Protein AF-A0A1Y4QRD8-F1 (afdb_monomer_lite)

Foldseek 3Di:
DAEEEADEQFLAFFFPDPPPAPDHQCVVVVDDDQVVLVVQVVVLCVVPVPPVDDSSLSCCLLGRGHLVSLVLVVVLCVLLVHAYAYQYPCCVVDAPVCVLVSVVSSVRNVRYDHYQDDPHRVRSVVVVCVVCVVHPFYAYEEQDLDLVCLLPPVLRYQHHRSYDDPVSSVSNSQRSVPLWDWDQDPNWIWIGGNNRTQWIWDFDDADDPPHKGKTWTKIKGQDPVCVLVVVSSVLSVVSNVCVVVVHDWWWKWAFAPPVPPPDDGIGIIIIIGTDDDPPDDDPDPRVDIDTPTRPDRSVSVSVVVVVPDD

Sequence (310 aa):
MTKIVFLDIDGVISPTESSGHEVLHPERIGHYDEQYYLEAAKKHRQKYNMSYLDSYDMYVVDTCWSTLAMQKIKNLLLATDSKIVMESSWIHSYNEKNMPGLLAMAGLKDFYLNIAYGKDKLDGITKYLNNHPEVTDFVIIDDEDYWYLAQNYGFYLVQSNDVISDEDCLMAKDILQRRYRFTILDNDIYLWYDDKKILASKYRYSHSSRGKLLLVYQVRIFNKQMIKPAIRILIKQLTKYAYDLNCDDGFVLVANREYFKRIKTDFWFVIGYQRVNINGEFLTNINEAVMVHSEYSPLEKIELWEKMRF

pLDDT: mean 70.32, std 21.13, range [29.95, 98.38]

Secondary structure (DSSP, 8-state):
-EEEEEE-SBTTTB--S-SS-S---HHHHT---HHHHHHHHHHHHHHHT-TTS-HHHHHHHHHTS-HHHHHHHHHHHHHHTEEEEE-SGGGGT--TTTHHHHHHHTT-GGGEEEE---SSHHHHHHHHHHH-TTEEEEEEEES---HHHHHHHTTTEEEPBSB--HHHHHHHHHHHTT-EEEEEETTEEEEEETTEEEEEEEE-----SSS-----EEEEES-GGGHHHHHHHHHHHHHHHHHHTT--S-EEEEE-SSTTTT-TT-EEEEEEE----TT----S--TTEEEE-TTS-HHHHHHHHHHS--

Radius of gyration: 22.2 Å; chains: 1; bounding box: 47×43×68 Å

Structure (mmCIF, N/CA/C/O backbone):
data_AF-A0A1Y4QRD8-F1
#
_entry.id   AF-A0A1Y4QRD8-F1
#
loop_
_atom_site.group_PDB
_atom_site.id
_atom_site.type_symbol
_atom_site.label_atom_id
_atom_site.label_alt_id
_atom_site.label_comp_id
_atom_site.label_asym_id
_atom_site.label_entity_id
_atom_site.label_seq_id
_atom_site.pdbx_PDB_ins_code
_atom_site.Cartn_x
_atom_site.Cartn_y
_atom_site.Cartn_z
_atom_site.occupancy
_atom_site.B_iso_or_equiv
_atom_site.auth_seq_id
_atom_site.auth_comp_id
_atom_site.auth_asym_id
_atom_site.auth_atom_id
_atom_site.pdbx_PDB_model_num
ATOM 1 N N . MET A 1 1 ? -16.963 -8.337 -7.059 1.00 77.75 1 MET A N 1
ATOM 2 C CA . MET A 1 1 ? -16.507 -7.737 -5.791 1.00 77.75 1 MET A CA 1
ATOM 3 C C . MET A 1 1 ? -15.007 -7.645 -5.890 1.00 77.75 1 MET A C 1
ATOM 5 O O . MET A 1 1 ? -14.388 -8.676 -6.125 1.00 77.75 1 MET A O 1
ATOM 9 N N . THR A 1 2 ? -14.460 -6.439 -5.806 1.00 93.00 2 THR A N 1
ATOM 10 C CA . THR A 1 2 ? -13.045 -6.187 -6.095 1.00 93.00 2 THR A CA 1
ATOM 11 C C . THR A 1 2 ? -12.370 -5.609 -4.862 1.00 93.00 2 THR A C 1
ATOM 13 O O . THR A 1 2 ? -12.912 -4.704 -4.230 1.00 93.00 2 THR A O 1
ATOM 16 N N . LYS A 1 3 ? -11.192 -6.124 -4.514 1.00 97.62 3 LYS A N 1
ATOM 17 C CA . LYS A 1 3 ? -10.354 -5.563 -3.453 1.00 97.62 3 LYS A CA 1
ATOM 18 C C . LYS A 1 3 ? -9.179 -4.827 -4.064 1.00 97.62 3 LYS A C 1
ATOM 20 O O . LYS A 1 3 ? -8.572 -5.356 -4.992 1.00 97.62 3 LYS A O 1
ATOM 25 N N . ILE A 1 4 ? -8.860 -3.646 -3.555 1.00 98.31 4 ILE A N 1
ATOM 26 C CA . ILE A 1 4 ? -7.863 -2.764 -4.167 1.00 98.31 4 ILE A CA 1
ATOM 27 C C . ILE A 1 4 ? -6.696 -2.486 -3.221 1.00 98.31 4 ILE A C 1
ATOM 29 O O . ILE A 1 4 ? -6.886 -2.206 -2.043 1.00 98.31 4 ILE A O 1
ATOM 33 N N . VAL A 1 5 ? -5.483 -2.524 -3.756 1.00 98.38 5 VAL A N 1
ATOM 34 C CA . VAL A 1 5 ? -4.302 -1.889 -3.176 1.00 98.38 5 VAL A CA 1
ATOM 35 C C . VAL A 1 5 ? -4.052 -0.616 -3.980 1.00 98.38 5 VAL A C 1
ATOM 37 O O . VAL A 1 5 ? -3.706 -0.709 -5.159 1.00 98.38 5 VAL A O 1
ATOM 40 N N . PHE A 1 6 ? -4.258 0.550 -3.368 1.00 97.94 6 PHE A N 1
ATOM 41 C CA . PHE A 1 6 ? -3.699 1.801 -3.875 1.00 97.94 6 PHE A CA 1
ATOM 42 C C . PHE A 1 6 ? -2.220 1.803 -3.512 1.00 97.94 6 PHE A C 1
ATOM 44 O O . PHE A 1 6 ? -1.888 1.731 -2.329 1.00 97.94 6 PHE A O 1
ATOM 51 N N . LEU A 1 7 ? -1.360 1.753 -4.523 1.00 97.31 7 LEU A N 1
ATOM 52 C CA . LEU A 1 7 ? 0.061 1.471 -4.349 1.00 97.31 7 LEU A CA 1
ATOM 53 C C . LEU A 1 7 ? 0.897 2.666 -4.798 1.00 97.31 7 LEU A C 1
ATOM 55 O O . LEU A 1 7 ? 0.822 3.020 -5.978 1.00 97.31 7 LEU A O 1
ATOM 59 N N . ASP A 1 8 ? 1.716 3.197 -3.889 1.00 95.19 8 ASP A N 1
ATOM 60 C CA . ASP A 1 8 ? 2.850 4.049 -4.246 1.00 95.19 8 ASP A CA 1
ATOM 61 C C . ASP A 1 8 ? 4.081 3.211 -4.640 1.00 95.19 8 ASP A C 1
ATOM 63 O O . ASP A 1 8 ? 4.162 2.005 -4.384 1.00 95.19 8 ASP A O 1
ATOM 67 N N . ILE A 1 9 ? 5.037 3.849 -5.308 1.00 93.62 9 ILE A N 1
ATOM 68 C CA . ILE A 1 9 ? 6.278 3.255 -5.793 1.00 93.62 9 ILE A CA 1
ATOM 69 C C . ILE A 1 9 ? 7.439 3.656 -4.891 1.00 93.62 9 ILE A C 1
ATOM 71 O O . ILE A 1 9 ? 8.102 2.775 -4.330 1.00 93.62 9 ILE A O 1
ATOM 75 N N . ASP A 1 10 ? 7.686 4.959 -4.769 1.00 90.06 10 ASP A N 1
ATOM 76 C CA . ASP A 1 10 ? 8.762 5.498 -3.943 1.00 90.06 10 ASP A CA 1
ATOM 77 C C . ASP A 1 10 ? 8.477 5.198 -2.467 1.00 90.06 10 ASP A C 1
ATOM 79 O O . ASP A 1 10 ? 7.333 5.185 -2.034 1.00 90.06 10 ASP A O 1
ATOM 83 N N . GLY A 1 11 ? 9.504 4.769 -1.738 1.00 89.25 11 GLY A N 1
ATOM 84 C CA . GLY A 1 11 ? 9.444 4.398 -0.324 1.00 89.25 11 GLY A CA 1
ATOM 85 C C . GLY A 1 11 ? 8.616 3.141 -0.004 1.00 89.25 11 GLY A C 1
ATOM 86 O O . GLY A 1 11 ? 8.525 2.723 1.155 1.00 89.25 11 GLY A O 1
ATOM 87 N N . VAL A 1 12 ? 8.014 2.504 -1.016 1.00 93.75 12 VAL A N 1
ATOM 88 C CA . VAL A 1 12 ? 7.230 1.265 -0.884 1.00 93.75 12 VAL A CA 1
ATOM 89 C C . VAL A 1 12 ? 7.949 0.091 -1.543 1.00 93.75 12 VAL A C 1
ATOM 91 O O . VAL A 1 12 ? 8.247 -0.915 -0.889 1.00 93.75 12 VAL A O 1
ATOM 94 N N . ILE A 1 13 ? 8.222 0.201 -2.846 1.00 92.56 13 ILE A N 1
ATOM 95 C CA . ILE A 1 13 ? 8.987 -0.793 -3.616 1.00 92.56 13 ILE A CA 1
ATOM 96 C C . ILE A 1 13 ? 10.301 -0.227 -4.149 1.00 92.56 13 ILE A C 1
ATOM 98 O O . ILE A 1 13 ? 11.222 -1.003 -4.391 1.00 92.56 13 ILE A O 1
ATOM 102 N N . SER A 1 14 ? 10.396 1.090 -4.313 1.00 90.25 14 SER A N 1
ATOM 103 C CA . SER A 1 14 ? 11.587 1.821 -4.733 1.00 90.25 14 SER A CA 1
ATOM 104 C C . SER A 1 14 ? 12.176 2.536 -3.512 1.00 90.25 14 SER A C 1
ATOM 106 O O . SER A 1 14 ? 11.581 3.513 -3.062 1.00 90.25 14 SER A O 1
ATOM 108 N N . PRO A 1 15 ? 13.299 2.066 -2.943 1.00 86.38 15 PRO A N 1
ATOM 109 C CA . PRO A 1 15 ? 13.904 2.687 -1.770 1.00 86.38 15 PRO A CA 1
ATOM 110 C C . PRO A 1 15 ? 14.270 4.154 -2.013 1.00 86.38 15 PRO A C 1
ATOM 112 O O . PRO A 1 15 ? 14.794 4.523 -3.071 1.00 86.38 15 PRO A O 1
ATOM 115 N N . THR A 1 16 ? 14.028 4.989 -1.012 1.00 78.19 16 THR A N 1
ATOM 116 C CA . THR A 1 16 ? 14.335 6.419 -0.997 1.00 78.19 16 THR A CA 1
ATOM 117 C C . THR A 1 16 ? 15.587 6.730 -0.174 1.00 78.19 16 THR A C 1
ATOM 119 O O . THR A 1 16 ? 16.255 7.735 -0.456 1.00 78.19 16 THR A O 1
ATOM 122 N N . GLU A 1 17 ? 15.975 5.856 0.757 1.00 67.94 17 GLU A N 1
ATOM 123 C CA . GLU A 1 17 ? 17.168 5.976 1.593 1.00 67.94 17 GLU A CA 1
ATOM 124 C C . GLU A 1 17 ? 18.255 4.932 1.278 1.00 67.94 17 GLU A C 1
ATOM 126 O O . GLU A 1 17 ? 18.026 3.823 0.804 1.00 67.94 17 GLU A O 1
ATOM 131 N N . SER A 1 18 ? 19.513 5.308 1.538 1.00 57.44 18 SER A N 1
ATOM 132 C CA . SER A 1 18 ? 20.691 4.452 1.291 1.00 57.44 18 SER A CA 1
ATOM 133 C C . SER A 1 18 ? 20.845 3.275 2.269 1.00 57.44 18 SER A C 1
ATOM 135 O O . SER A 1 18 ? 21.732 2.436 2.097 1.00 57.44 18 SER A O 1
ATOM 137 N N . SER A 1 19 ? 20.048 3.232 3.335 1.00 52.88 19 SER A N 1
ATOM 138 C CA . SER A 1 19 ? 20.241 2.404 4.529 1.00 52.88 19 SER A CA 1
ATOM 139 C C . SER A 1 19 ? 19.851 0.934 4.302 1.00 52.88 19 SER A C 1
ATOM 141 O O . SER A 1 19 ? 18.915 0.413 4.892 1.00 52.88 19 SER A O 1
ATOM 143 N N . GLY A 1 20 ? 20.656 0.219 3.507 1.00 52.50 20 GLY A N 1
ATOM 144 C CA . GLY A 1 20 ? 20.574 -1.241 3.340 1.00 52.50 20 GLY A CA 1
ATOM 145 C C . GLY A 1 20 ? 20.153 -1.725 1.951 1.00 52.50 20 GLY A C 1
ATOM 146 O O . GLY A 1 20 ? 19.955 -2.927 1.771 1.00 52.50 20 GLY A O 1
ATOM 147 N N . HIS A 1 21 ? 20.051 -0.823 0.972 1.00 56.22 21 HIS A N 1
ATOM 148 C CA . HIS A 1 21 ? 19.641 -1.137 -0.396 1.00 56.22 21 HIS A CA 1
ATOM 149 C C . HIS A 1 21 ? 20.815 -1.089 -1.382 1.00 56.22 21 HIS A C 1
ATOM 151 O O . HIS A 1 21 ? 21.684 -0.225 -1.293 1.00 56.22 21 HIS A O 1
ATOM 157 N N . GLU A 1 22 ? 20.856 -2.053 -2.310 1.00 53.66 22 GLU A N 1
ATOM 158 C CA . GLU A 1 22 ? 22.014 -2.289 -3.188 1.00 53.66 22 GLU A CA 1
ATOM 159 C C . GLU A 1 22 ? 22.217 -1.184 -4.239 1.00 53.66 22 GLU A C 1
ATOM 161 O O . GLU A 1 22 ? 23.357 -0.930 -4.630 1.00 53.66 22 GLU A O 1
ATOM 166 N N . VAL A 1 23 ? 21.147 -0.505 -4.682 1.00 61.56 23 VAL A N 1
ATOM 167 C CA . VAL A 1 23 ? 21.202 0.555 -5.705 1.00 61.56 23 VAL A CA 1
ATOM 168 C C . VAL A 1 23 ? 20.108 1.600 -5.453 1.00 61.56 23 VAL A C 1
ATOM 170 O O . VAL A 1 23 ? 18.923 1.280 -5.450 1.00 61.56 23 VAL A O 1
ATOM 173 N N . LEU A 1 24 ? 20.507 2.863 -5.276 1.00 62.34 24 LEU A N 1
ATOM 174 C CA . LEU A 1 24 ? 19.596 4.009 -5.205 1.00 62.34 24 LEU A CA 1
ATOM 175 C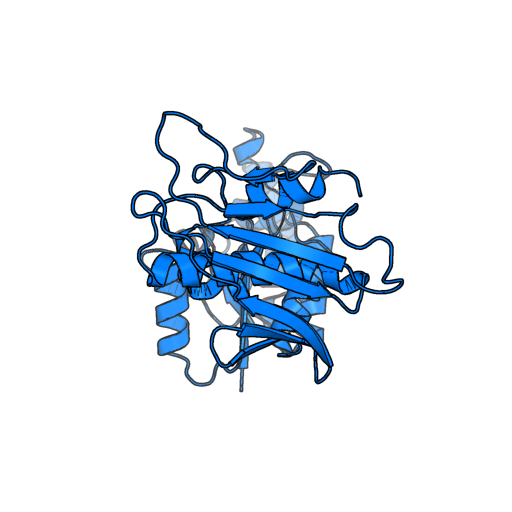 C . LEU A 1 24 ? 19.227 4.534 -6.596 1.00 62.34 24 LEU A C 1
ATOM 177 O O . LEU A 1 24 ? 19.974 4.353 -7.559 1.00 62.34 24 LEU A O 1
ATOM 181 N N . HIS A 1 25 ? 18.104 5.253 -6.672 1.00 65.88 25 HIS A N 1
ATOM 182 C CA . HIS A 1 25 ? 17.669 5.955 -7.880 1.00 65.88 25 HIS A CA 1
ATOM 183 C C . HIS A 1 25 ? 18.806 6.823 -8.471 1.00 65.88 25 HIS A C 1
ATOM 185 O O . HIS A 1 25 ? 19.443 7.564 -7.713 1.00 65.88 25 HIS A O 1
ATOM 191 N N . PRO A 1 26 ? 19.068 6.800 -9.796 1.00 65.81 26 PRO A N 1
ATOM 192 C CA . PRO A 1 26 ? 20.184 7.529 -10.411 1.00 65.81 26 PRO A CA 1
ATOM 193 C C . PRO A 1 26 ? 20.213 9.032 -10.119 1.00 65.81 26 PRO A C 1
ATOM 195 O O . PRO A 1 26 ? 21.282 9.608 -9.914 1.00 65.81 26 PRO A O 1
ATOM 198 N N . GLU A 1 27 ? 19.039 9.663 -10.032 1.00 64.62 27 GLU A N 1
ATOM 199 C CA . GLU A 1 27 ? 18.917 11.079 -9.652 1.00 64.62 27 GLU A CA 1
ATOM 200 C C . GLU A 1 27 ? 19.412 11.355 -8.227 1.00 64.62 27 GLU A C 1
ATOM 202 O O . GLU A 1 27 ? 19.928 12.437 -7.958 1.00 64.62 27 GLU A O 1
ATOM 207 N N . ARG A 1 28 ? 19.318 10.374 -7.319 1.00 62.16 28 ARG A N 1
ATOM 208 C CA . ARG A 1 28 ? 19.762 10.507 -5.922 1.00 62.16 28 ARG A CA 1
ATOM 209 C C . ARG A 1 28 ? 21.274 10.337 -5.769 1.00 62.16 28 ARG A C 1
ATOM 211 O O . ARG A 1 28 ? 21.848 10.854 -4.817 1.00 62.16 28 ARG A O 1
ATOM 218 N N . ILE A 1 29 ? 21.924 9.650 -6.710 1.00 60.84 29 ILE A N 1
ATOM 219 C CA . ILE A 1 29 ? 23.387 9.465 -6.745 1.00 60.84 29 ILE A CA 1
ATOM 220 C C . ILE A 1 29 ? 24.094 10.415 -7.726 1.00 60.84 29 ILE A C 1
ATOM 222 O O . ILE A 1 29 ? 25.318 10.376 -7.835 1.00 60.84 29 ILE A O 1
ATOM 226 N N . GLY A 1 30 ? 23.350 11.274 -8.435 1.00 58.00 30 GLY A N 1
ATOM 227 C CA . GLY A 1 30 ? 23.901 12.261 -9.371 1.00 58.00 30 GLY A CA 1
ATOM 228 C C . GLY A 1 30 ? 24.619 11.648 -10.578 1.00 58.00 30 GLY A C 1
ATOM 229 O O . GLY A 1 30 ? 25.509 12.282 -11.146 1.00 58.00 30 GLY A O 1
ATOM 230 N N . HIS A 1 31 ? 24.274 10.415 -10.958 1.00 62.84 31 HIS A N 1
ATOM 231 C CA . HIS A 1 31 ? 24.927 9.687 -12.043 1.00 62.84 31 HIS A CA 1
ATOM 232 C C . HIS A 1 31 ? 23.953 9.481 -13.202 1.00 62.84 31 HIS A C 1
ATOM 234 O O . HIS A 1 31 ? 22.987 8.734 -13.066 1.00 62.84 31 HIS A O 1
ATOM 240 N N . TYR A 1 32 ? 24.221 10.134 -14.335 1.00 65.31 32 TYR A N 1
ATOM 241 C CA . TYR A 1 32 ? 23.474 9.971 -15.582 1.00 65.31 32 TYR A CA 1
ATOM 242 C C . TYR A 1 32 ? 24.407 9.431 -16.669 1.00 65.31 32 TYR A C 1
ATOM 244 O O . TYR A 1 32 ? 25.270 10.160 -17.159 1.00 65.31 32 TYR A O 1
ATOM 252 N N . ASP A 1 33 ? 24.238 8.160 -17.037 1.00 72.56 33 ASP A N 1
ATOM 253 C CA . ASP A 1 33 ? 24.933 7.533 -18.166 1.00 72.56 33 ASP A CA 1
ATOM 254 C C . ASP A 1 33 ? 23.910 6.836 -19.074 1.00 72.56 33 ASP A C 1
ATOM 256 O O . ASP A 1 33 ? 23.449 5.722 -18.819 1.00 72.56 33 ASP A O 1
ATOM 260 N N . GLU A 1 34 ? 23.544 7.522 -20.156 1.00 74.81 34 GLU A N 1
ATOM 261 C CA . GLU A 1 34 ? 22.560 7.053 -21.131 1.00 74.81 34 GLU A CA 1
ATOM 262 C C . GLU A 1 34 ? 22.962 5.719 -21.785 1.00 74.81 34 GLU A C 1
ATOM 264 O O . GLU A 1 34 ? 22.097 4.881 -22.056 1.00 74.81 34 GLU A O 1
ATOM 269 N N . GLN A 1 35 ? 24.262 5.471 -22.005 1.00 76.69 35 GLN A N 1
ATOM 270 C CA . GLN A 1 35 ? 24.711 4.202 -22.586 1.00 76.69 35 GLN A CA 1
ATOM 271 C C . GLN A 1 35 ? 24.446 3.041 -21.632 1.00 76.69 35 GLN A C 1
ATOM 273 O O . GLN A 1 35 ? 23.987 1.981 -22.062 1.00 76.69 35 GLN A O 1
ATOM 278 N N . TYR A 1 36 ? 24.673 3.256 -20.338 1.00 74.81 36 TYR A N 1
ATOM 279 C CA . TYR A 1 36 ? 24.416 2.256 -19.312 1.00 74.81 36 TYR A CA 1
ATOM 280 C C . TYR A 1 36 ? 22.925 1.878 -19.237 1.00 74.81 36 TYR A C 1
ATOM 282 O O . TYR A 1 36 ? 22.581 0.692 -19.218 1.00 74.81 36 TYR A O 1
ATOM 290 N N . TYR A 1 37 ? 22.024 2.864 -19.313 1.00 80.56 37 TYR A N 1
ATOM 291 C CA . TYR A 1 37 ? 20.576 2.617 -19.336 1.00 80.56 37 TYR A CA 1
ATOM 292 C C . TYR A 1 37 ? 20.125 1.873 -20.594 1.00 80.56 37 TYR A C 1
ATOM 294 O O . TYR A 1 37 ? 19.298 0.961 -20.525 1.00 80.56 37 TYR A O 1
ATOM 302 N N . LEU A 1 38 ? 20.682 2.225 -21.757 1.00 78.94 38 LEU A N 1
ATOM 303 C CA . LEU A 1 38 ? 20.372 1.554 -23.018 1.00 78.94 38 LEU A CA 1
ATOM 304 C C . LEU A 1 38 ? 20.772 0.074 -22.992 1.00 78.94 38 LEU A C 1
ATOM 306 O O . LEU A 1 38 ? 20.002 -0.764 -23.467 1.00 78.94 38 LEU A O 1
ATOM 310 N N . GLU A 1 39 ? 21.934 -0.266 -22.427 1.00 77.94 39 GLU A N 1
ATOM 311 C CA . GLU A 1 39 ? 22.365 -1.663 -22.285 1.00 77.94 39 GLU A CA 1
ATOM 312 C C . GLU A 1 39 ? 21.447 -2.459 -21.343 1.00 77.94 39 GLU A C 1
ATOM 314 O O . GLU A 1 39 ? 21.013 -3.559 -21.703 1.00 77.94 39 GLU A O 1
ATOM 319 N N . ALA A 1 40 ? 21.061 -1.894 -20.193 1.00 70.69 40 ALA A N 1
ATOM 320 C CA . ALA A 1 40 ? 20.095 -2.527 -19.289 1.00 70.69 40 ALA A CA 1
ATOM 321 C C . ALA A 1 40 ? 18.726 -2.740 -19.969 1.00 70.69 40 ALA A C 1
ATOM 323 O O . ALA A 1 40 ? 18.134 -3.824 -19.902 1.00 70.69 40 ALA A O 1
ATOM 324 N N . ALA A 1 41 ? 18.250 -1.740 -20.717 1.00 78.25 41 ALA A N 1
ATOM 325 C CA . ALA A 1 41 ? 16.970 -1.793 -21.416 1.00 78.25 41 ALA A CA 1
ATOM 326 C C . ALA A 1 41 ? 16.939 -2.820 -22.563 1.00 78.25 41 ALA A C 1
ATOM 328 O O . ALA A 1 41 ? 15.886 -3.415 -22.817 1.00 78.25 41 ALA A O 1
ATOM 329 N N . LYS A 1 42 ? 18.064 -3.081 -23.255 1.00 80.38 42 LYS A N 1
ATOM 330 C CA . LYS A 1 42 ? 18.131 -4.054 -24.371 1.00 80.38 42 LYS A CA 1
ATOM 331 C C . LYS A 1 42 ? 17.625 -5.440 -23.969 1.00 80.38 42 LYS A C 1
ATOM 333 O O . LYS A 1 42 ? 16.830 -6.030 -24.705 1.00 80.38 42 LYS A O 1
ATOM 338 N N . LYS A 1 43 ? 18.029 -5.930 -22.791 1.00 74.81 43 LYS A N 1
ATOM 339 C CA . LYS A 1 43 ? 17.612 -7.232 -22.237 1.00 74.81 43 LYS A CA 1
ATOM 340 C C . LYS A 1 43 ? 16.089 -7.344 -22.135 1.00 74.81 43 LYS A C 1
ATOM 342 O O . LYS A 1 43 ? 15.501 -8.362 -22.499 1.00 74.81 43 LYS A O 1
ATOM 347 N N . HIS A 1 44 ? 15.440 -6.285 -21.666 1.00 74.31 44 HIS A N 1
ATOM 348 C CA . HIS A 1 44 ? 14.000 -6.265 -21.410 1.00 74.31 44 HIS A CA 1
ATOM 349 C C . HIS A 1 44 ? 13.177 -5.963 -22.662 1.00 74.31 44 HIS A C 1
ATOM 351 O O . HIS A 1 44 ? 12.146 -6.601 -22.875 1.00 74.31 44 HIS A O 1
ATOM 357 N N . ARG A 1 45 ? 13.647 -5.069 -23.544 1.00 82.12 45 ARG A N 1
ATOM 358 C CA . ARG A 1 45 ? 12.973 -4.763 -24.820 1.00 82.12 45 ARG A CA 1
ATOM 359 C C . ARG A 1 45 ? 12.829 -6.011 -25.688 1.00 82.12 45 ARG A C 1
ATOM 361 O O . ARG A 1 45 ? 11.757 -6.232 -26.246 1.00 82.12 45 ARG A O 1
ATOM 368 N N . GLN A 1 46 ? 13.867 -6.846 -25.741 1.00 74.62 46 GLN A N 1
ATOM 369 C CA . GLN A 1 46 ? 13.834 -8.124 -26.458 1.00 74.62 46 GLN A CA 1
ATOM 370 C C . GLN A 1 46 ? 12.911 -9.149 -25.788 1.00 74.62 46 GLN A C 1
ATOM 372 O O . GLN A 1 46 ? 12.179 -9.855 -26.477 1.00 74.62 46 GLN A O 1
ATOM 377 N N . LYS A 1 47 ? 12.918 -9.223 -24.450 1.00 72.88 47 LYS A N 1
ATOM 378 C CA . LYS A 1 47 ? 12.154 -10.225 -23.694 1.00 72.88 47 LYS A CA 1
ATOM 379 C C . LYS A 1 47 ? 10.648 -9.948 -23.651 1.00 72.88 47 LYS A C 1
ATOM 381 O O . LYS A 1 47 ? 9.861 -10.888 -23.689 1.00 72.88 47 LYS A O 1
ATOM 386 N N . TYR A 1 48 ? 10.247 -8.683 -23.551 1.00 67.81 48 TYR A N 1
ATOM 387 C CA . TYR A 1 48 ? 8.865 -8.306 -23.236 1.00 67.81 48 TYR A CA 1
ATOM 388 C C . TYR A 1 48 ? 8.170 -7.478 -24.329 1.00 67.81 48 TYR A C 1
ATOM 390 O O . TYR A 1 48 ? 7.023 -7.073 -24.147 1.00 67.81 48 TYR A O 1
ATOM 398 N N . ASN A 1 49 ? 8.838 -7.225 -25.463 1.00 72.31 49 ASN A N 1
ATOM 399 C CA . ASN A 1 49 ? 8.331 -6.386 -26.556 1.00 72.31 49 ASN A CA 1
ATOM 400 C C . ASN A 1 49 ? 7.908 -4.975 -26.084 1.00 72.31 49 ASN A C 1
ATOM 402 O O . ASN A 1 49 ? 6.815 -4.487 -26.369 1.00 72.31 49 ASN A O 1
ATOM 406 N N . MET A 1 50 ? 8.785 -4.332 -25.307 1.00 75.69 50 MET A N 1
ATOM 407 C CA . MET A 1 50 ? 8.522 -3.062 -24.611 1.00 75.69 50 MET A CA 1
ATOM 408 C C . MET A 1 50 ? 9.315 -1.898 -25.206 1.00 75.69 50 MET A C 1
ATOM 410 O O . MET A 1 50 ? 9.882 -1.083 -24.486 1.00 75.69 50 MET A O 1
ATOM 414 N N . SER A 1 51 ? 9.390 -1.811 -26.534 1.00 75.50 51 SER A N 1
ATOM 415 C CA . SER A 1 51 ? 10.146 -0.748 -27.217 1.00 75.50 51 SER A CA 1
ATOM 416 C C . SER A 1 51 ? 9.603 0.665 -26.966 1.00 75.50 51 SER A C 1
ATOM 418 O O . SER A 1 51 ? 10.263 1.634 -27.320 1.00 75.50 51 SER A O 1
ATOM 420 N N . TYR A 1 52 ? 8.401 0.777 -26.397 1.00 80.12 52 TYR A N 1
ATOM 421 C CA . TYR A 1 52 ? 7.726 2.034 -26.074 1.00 80.12 52 TYR A CA 1
ATOM 422 C C . TYR A 1 52 ? 8.080 2.592 -24.687 1.00 80.12 52 TYR A C 1
ATOM 424 O O . TYR A 1 52 ? 7.644 3.698 -24.380 1.00 80.12 52 TYR A O 1
ATOM 432 N N . LEU A 1 53 ? 8.811 1.841 -23.854 1.00 81.88 53 LEU A N 1
ATOM 433 C CA . LEU A 1 53 ? 9.280 2.321 -22.556 1.00 81.88 53 LEU A CA 1
ATOM 434 C C . LEU A 1 53 ? 10.659 2.974 -22.661 1.00 81.88 53 LEU A C 1
ATOM 436 O O . LEU A 1 53 ? 11.535 2.513 -23.414 1.00 81.88 53 LEU A O 1
ATOM 440 N N . ASP A 1 54 ? 10.842 4.032 -21.874 1.00 84.69 54 ASP A N 1
ATOM 441 C CA . ASP A 1 54 ? 12.110 4.735 -21.785 1.00 84.69 54 ASP A CA 1
ATOM 442 C C . ASP A 1 54 ? 13.177 3.844 -21.136 1.00 84.69 54 ASP A C 1
ATOM 444 O O . ASP A 1 54 ? 12.903 3.054 -20.231 1.00 84.69 54 ASP A O 1
ATOM 448 N N . SER A 1 55 ? 14.406 3.920 -21.645 1.00 83.75 55 SER A N 1
ATOM 449 C CA . SER A 1 55 ? 15.515 3.115 -21.124 1.00 83.75 55 SER A CA 1
ATOM 450 C C . SER A 1 55 ? 15.863 3.457 -19.679 1.00 83.75 55 SER A C 1
ATOM 452 O O . SER A 1 55 ? 16.281 2.562 -18.948 1.00 83.75 55 SER A O 1
ATOM 454 N N . TYR A 1 56 ? 15.670 4.713 -19.276 1.00 82.25 56 TYR A N 1
ATOM 455 C CA . TYR A 1 56 ? 15.841 5.170 -17.906 1.00 82.25 56 TYR A CA 1
ATOM 456 C C . TYR A 1 56 ? 14.862 4.462 -16.967 1.00 82.25 56 TYR A C 1
ATOM 458 O O . TYR A 1 56 ? 15.288 3.805 -16.022 1.00 82.25 56 TYR A O 1
ATOM 466 N N . ASP A 1 57 ? 13.564 4.487 -17.274 1.00 83.31 57 ASP A N 1
ATOM 467 C CA . ASP A 1 57 ? 12.537 3.862 -16.427 1.00 83.31 57 ASP A CA 1
ATOM 468 C C . ASP A 1 57 ? 12.760 2.357 -16.299 1.00 83.31 57 ASP A C 1
ATOM 470 O O . ASP A 1 57 ? 12.649 1.775 -15.222 1.00 83.31 57 ASP A O 1
ATOM 474 N N . MET A 1 58 ? 13.107 1.713 -17.416 1.00 84.81 58 MET A N 1
ATOM 475 C CA . MET A 1 58 ? 13.410 0.286 -17.441 1.00 84.81 58 MET A CA 1
ATOM 476 C C . MET A 1 58 ? 14.626 -0.042 -16.571 1.00 84.81 58 MET A C 1
ATOM 478 O O . MET A 1 58 ? 14.628 -1.065 -15.888 1.00 84.81 58 MET A O 1
ATOM 482 N N . TYR A 1 59 ? 15.644 0.820 -16.581 1.00 82.88 59 TYR A N 1
ATOM 483 C CA . TYR A 1 59 ? 16.797 0.695 -15.700 1.00 82.88 59 TYR A CA 1
ATOM 484 C C . TYR A 1 59 ? 16.394 0.853 -14.229 1.00 82.88 59 TYR A C 1
ATOM 486 O O . TYR A 1 59 ? 16.768 0.014 -13.409 1.00 82.88 59 TYR A O 1
ATOM 494 N N . VAL A 1 60 ? 15.598 1.874 -13.896 1.00 84.56 60 VAL A N 1
ATOM 495 C CA . VAL A 1 60 ? 15.143 2.121 -12.520 1.00 84.56 60 VAL A CA 1
ATOM 496 C C . VAL A 1 60 ? 14.347 0.931 -11.990 1.00 84.56 60 VAL A C 1
ATOM 498 O O . VAL A 1 60 ? 14.614 0.456 -10.889 1.00 84.56 60 VAL A O 1
ATOM 501 N N . VAL A 1 61 ? 13.430 0.377 -12.783 1.00 86.62 61 VAL A N 1
ATOM 502 C CA . VAL A 1 61 ? 12.662 -0.808 -12.374 1.00 86.62 61 VAL A CA 1
ATOM 503 C C . VAL A 1 61 ? 13.554 -2.041 -12.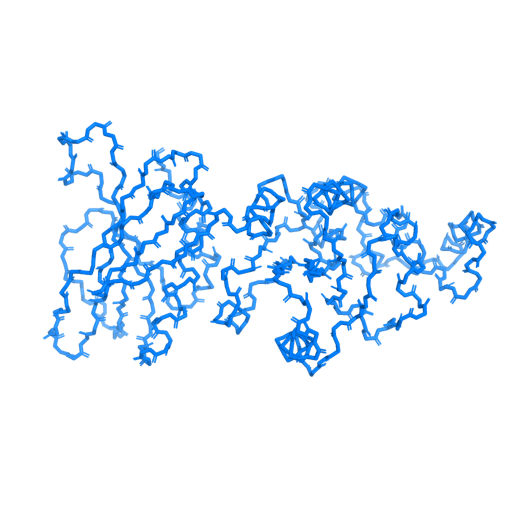197 1.00 86.62 61 VAL A C 1
ATOM 505 O O . VAL A 1 61 ? 13.356 -2.802 -11.256 1.00 86.62 61 VAL A O 1
ATOM 508 N N . ASP A 1 62 ? 14.526 -2.273 -13.084 1.00 82.75 62 ASP A N 1
ATOM 509 C CA . ASP A 1 62 ? 15.380 -3.472 -13.015 1.00 82.75 62 ASP A CA 1
ATOM 510 C C . ASP A 1 62 ? 16.405 -3.419 -11.878 1.00 82.75 62 ASP A C 1
ATOM 512 O O . ASP A 1 62 ? 16.839 -4.466 -11.400 1.00 82.75 62 ASP A O 1
ATOM 516 N N . THR A 1 63 ? 16.816 -2.217 -11.466 1.00 79.00 63 THR A N 1
ATOM 517 C CA . THR A 1 63 ? 17.945 -2.040 -10.542 1.00 79.00 63 THR A CA 1
ATOM 518 C C . THR A 1 63 ? 17.566 -1.426 -9.205 1.00 79.00 63 THR A C 1
ATOM 520 O O . THR A 1 63 ? 18.099 -1.850 -8.184 1.00 79.00 63 THR A O 1
ATOM 523 N N . CYS A 1 64 ? 16.654 -0.455 -9.186 1.00 83.88 64 CYS A N 1
ATOM 524 C CA . CYS A 1 64 ? 16.311 0.288 -7.977 1.00 83.88 64 CYS A CA 1
ATOM 525 C C . CYS A 1 64 ? 15.113 -0.322 -7.249 1.00 83.88 64 CYS A C 1
ATOM 527 O O . CYS A 1 64 ? 15.064 -0.279 -6.024 1.00 83.88 64 CYS A O 1
ATOM 529 N N . TRP A 1 65 ? 14.144 -0.914 -7.957 1.00 89.44 65 TRP A N 1
ATOM 530 C CA . TRP A 1 65 ? 13.004 -1.530 -7.278 1.00 89.44 65 TRP A CA 1
ATOM 531 C C . TRP A 1 65 ? 13.440 -2.783 -6.512 1.00 89.44 65 TRP A C 1
ATOM 533 O O . TRP A 1 65 ? 13.987 -3.743 -7.060 1.00 89.44 65 TRP A O 1
ATOM 543 N N . SER A 1 66 ? 13.155 -2.799 -5.213 1.00 90.19 66 SER A N 1
ATOM 544 C CA . SER A 1 66 ? 13.500 -3.892 -4.316 1.00 90.19 66 SER A CA 1
ATOM 545 C C . SER A 1 66 ? 12.757 -5.167 -4.709 1.00 90.19 66 SER A C 1
ATOM 547 O O . SER A 1 66 ? 11.537 -5.285 -4.572 1.00 90.19 66 SER A O 1
ATOM 549 N N . THR A 1 67 ? 13.511 -6.181 -5.142 1.00 89.56 67 THR A N 1
ATOM 550 C CA . THR A 1 67 ? 12.952 -7.496 -5.506 1.00 89.56 67 THR A CA 1
ATOM 551 C C . THR A 1 67 ? 12.194 -8.135 -4.341 1.00 89.56 67 THR A C 1
ATOM 553 O O . THR A 1 67 ? 11.145 -8.750 -4.540 1.00 89.56 67 THR A O 1
ATOM 556 N N . LEU A 1 68 ? 12.680 -7.949 -3.109 1.00 91.44 68 LEU A N 1
ATOM 557 C CA . LEU A 1 68 ? 11.998 -8.436 -1.911 1.00 91.44 68 LEU A CA 1
ATOM 558 C C . LEU A 1 68 ? 10.673 -7.701 -1.679 1.00 91.44 68 LEU A C 1
ATOM 560 O O . LEU A 1 68 ? 9.666 -8.358 -1.418 1.00 91.44 68 LEU A O 1
ATOM 564 N N . ALA A 1 69 ? 10.647 -6.373 -1.814 1.00 93.62 69 ALA A N 1
ATOM 565 C CA . ALA A 1 69 ? 9.423 -5.583 -1.675 1.00 93.62 69 ALA A CA 1
ATOM 566 C C . ALA A 1 69 ? 8.377 -5.974 -2.734 1.00 93.62 69 ALA A C 1
ATOM 568 O O . ALA A 1 69 ? 7.222 -6.247 -2.401 1.00 93.62 69 ALA A O 1
ATOM 569 N N . MET A 1 70 ? 8.794 -6.121 -3.996 1.00 94.12 70 MET A N 1
ATOM 570 C CA . MET A 1 70 ? 7.924 -6.588 -5.082 1.00 94.12 70 MET A CA 1
ATOM 571 C C . MET A 1 70 ? 7.346 -7.981 -4.798 1.00 94.12 70 MET A C 1
ATOM 573 O O . MET A 1 70 ? 6.148 -8.211 -4.984 1.00 94.12 70 MET A O 1
ATOM 577 N N . GLN A 1 71 ? 8.162 -8.913 -4.292 1.00 95.69 71 GLN A N 1
ATOM 578 C CA . GLN A 1 71 ? 7.692 -10.249 -3.922 1.00 95.69 71 GLN A CA 1
ATOM 579 C C . GLN A 1 71 ? 6.692 -10.208 -2.757 1.00 95.69 71 GLN A C 1
ATOM 581 O O . GLN A 1 71 ? 5.711 -10.955 -2.766 1.00 95.69 71 GLN A O 1
ATOM 586 N N . LYS A 1 72 ? 6.908 -9.335 -1.769 1.00 96.75 72 LYS A N 1
ATOM 587 C CA . LYS A 1 72 ? 5.977 -9.124 -0.654 1.00 96.75 72 LYS A CA 1
ATOM 588 C C . LYS A 1 72 ? 4.627 -8.591 -1.133 1.00 96.75 72 LYS A C 1
ATOM 590 O O . LYS A 1 72 ? 3.602 -9.194 -0.811 1.00 96.75 72 LYS A O 1
ATOM 595 N N . ILE A 1 73 ? 4.625 -7.556 -1.977 1.00 97.81 73 ILE A N 1
ATOM 596 C CA . ILE A 1 73 ? 3.410 -7.030 -2.620 1.00 97.81 73 ILE A CA 1
ATOM 597 C C . ILE A 1 73 ? 2.700 -8.134 -3.409 1.00 97.81 73 ILE A C 1
ATOM 599 O O . ILE A 1 73 ? 1.507 -8.361 -3.224 1.00 97.81 73 ILE A O 1
ATOM 603 N N . LYS A 1 74 ? 3.430 -8.902 -4.224 1.00 97.94 74 LYS A N 1
ATOM 604 C CA . LYS A 1 74 ? 2.858 -10.023 -4.981 1.00 97.94 74 LYS A CA 1
ATOM 605 C C . LYS A 1 74 ? 2.194 -11.063 -4.078 1.00 97.94 74 LYS A C 1
ATOM 607 O O . LYS A 1 74 ? 1.088 -11.519 -4.367 1.00 97.94 74 LYS A O 1
ATOM 612 N N . ASN A 1 75 ? 2.848 -11.431 -2.978 1.00 97.88 75 ASN A N 1
ATOM 613 C CA . ASN A 1 75 ? 2.308 -12.385 -2.012 1.00 97.88 75 ASN A CA 1
ATOM 614 C C . ASN A 1 75 ? 1.047 -11.844 -1.322 1.00 97.88 75 ASN A C 1
ATOM 616 O O . ASN A 1 75 ? 0.089 -12.596 -1.142 1.00 97.88 75 ASN A O 1
ATOM 620 N N . LEU A 1 76 ? 1.022 -10.554 -0.970 1.00 97.88 76 LEU A N 1
ATOM 621 C CA . LEU A 1 76 ? -0.157 -9.879 -0.425 1.00 97.88 76 LEU A CA 1
ATOM 622 C C . LEU A 1 76 ? -1.331 -9.931 -1.412 1.00 97.88 76 LEU A C 1
ATOM 624 O O . LEU A 1 76 ? -2.430 -10.344 -1.030 1.00 97.88 76 LEU A O 1
ATOM 628 N N . LEU A 1 77 ? -1.093 -9.566 -2.675 1.00 98.06 77 LEU A N 1
ATOM 629 C CA . LEU A 1 77 ? -2.112 -9.540 -3.728 1.00 98.06 77 LEU A CA 1
ATOM 630 C C . LEU A 1 77 ? -2.706 -10.935 -3.965 1.00 98.06 77 LEU A C 1
ATOM 632 O O . LEU A 1 77 ? -3.926 -11.097 -3.959 1.00 98.06 77 LEU A O 1
ATOM 636 N N . LEU A 1 78 ? -1.855 -11.964 -4.061 1.00 97.62 78 LEU A N 1
ATOM 637 C CA . LEU A 1 78 ? -2.277 -13.366 -4.174 1.00 97.62 78 LEU A CA 1
ATOM 638 C C . LEU A 1 78 ? -3.087 -13.836 -2.959 1.00 97.62 78 LEU A C 1
ATOM 640 O O . LEU A 1 78 ? -4.109 -14.498 -3.111 1.00 97.62 78 LEU A O 1
ATOM 644 N N . ALA A 1 79 ? -2.644 -13.503 -1.745 1.00 96.81 79 ALA A N 1
ATOM 645 C CA . ALA A 1 79 ? -3.288 -13.956 -0.512 1.00 96.81 79 ALA A CA 1
ATOM 646 C C . ALA A 1 79 ? -4.639 -13.277 -0.231 1.00 96.81 79 ALA A C 1
ATOM 648 O O . ALA A 1 79 ? -5.400 -13.749 0.619 1.00 96.81 79 ALA A O 1
ATOM 649 N N . THR A 1 80 ? -4.914 -12.150 -0.885 1.00 96.19 80 THR A N 1
ATOM 650 C CA . THR A 1 80 ? -6.124 -11.346 -0.666 1.00 96.19 80 THR A CA 1
ATOM 651 C C . THR A 1 80 ? -7.051 -11.297 -1.873 1.00 96.19 80 THR A C 1
ATOM 653 O O . THR A 1 80 ? -8.168 -10.805 -1.715 1.00 96.19 80 THR A O 1
ATOM 656 N N . ASP A 1 81 ? -6.617 -11.829 -3.020 1.00 96.94 81 ASP A N 1
ATOM 657 C CA . ASP A 1 81 ? -7.276 -11.679 -4.322 1.00 96.94 81 ASP A CA 1
ATOM 658 C C . ASP A 1 81 ? -7.561 -10.202 -4.647 1.00 96.94 81 ASP A C 1
ATOM 660 O O . ASP A 1 81 ? -8.667 -9.807 -5.018 1.00 96.94 81 ASP A O 1
ATOM 664 N N . SER A 1 82 ? -6.558 -9.353 -4.408 1.00 97.81 82 SER A N 1
ATOM 665 C CA . SER A 1 82 ? -6.649 -7.912 -4.646 1.00 97.81 82 SER A CA 1
ATOM 666 C C . SER A 1 82 ? -5.955 -7.493 -5.940 1.00 97.81 82 SER A C 1
ATOM 668 O O . SER A 1 82 ? -5.106 -8.197 -6.496 1.00 97.81 82 SER A O 1
ATOM 670 N N . LYS A 1 83 ? -6.369 -6.333 -6.449 1.00 98.06 83 LYS A N 1
ATOM 671 C CA . LYS A 1 83 ? -5.824 -5.680 -7.637 1.00 98.06 83 LYS A CA 1
ATOM 672 C C . LYS A 1 83 ? -5.111 -4.391 -7.255 1.00 98.06 83 LYS A C 1
ATOM 674 O O . LYS A 1 83 ? -5.444 -3.769 -6.254 1.00 98.06 83 LYS A O 1
ATOM 679 N N . ILE A 1 84 ? -4.146 -3.991 -8.068 1.00 98.12 84 ILE A N 1
ATOM 680 C CA . ILE A 1 84 ? -3.404 -2.747 -7.917 1.00 98.12 84 ILE A CA 1
ATOM 681 C C . ILE A 1 84 ? -4.148 -1.647 -8.664 1.00 98.12 84 ILE A C 1
ATOM 683 O O . ILE A 1 84 ? -4.418 -1.773 -9.862 1.00 98.12 84 ILE A O 1
ATOM 687 N N . VAL A 1 85 ? -4.410 -0.549 -7.969 1.00 97.62 85 VAL A N 1
ATOM 688 C CA . VAL A 1 85 ? -4.665 0.746 -8.595 1.00 97.62 85 VAL A CA 1
ATOM 689 C C . VAL A 1 85 ? -3.464 1.616 -8.279 1.00 97.62 85 VAL A C 1
ATOM 691 O O . VAL A 1 85 ? -3.120 1.807 -7.119 1.00 97.62 85 VAL A O 1
ATOM 694 N N . MET A 1 86 ? -2.776 2.076 -9.315 1.00 96.12 86 MET A N 1
ATOM 695 C CA . MET A 1 86 ? -1.560 2.851 -9.130 1.00 96.12 86 MET A CA 1
ATOM 696 C C . MET A 1 86 ? -1.911 4.253 -8.651 1.00 96.12 86 MET A C 1
ATOM 698 O O . MET A 1 86 ? -2.754 4.928 -9.250 1.00 96.12 86 MET A O 1
ATOM 702 N N . GLU A 1 87 ? -1.249 4.674 -7.586 1.00 92.50 87 GLU A N 1
ATOM 703 C CA . GLU A 1 87 ? -1.411 5.994 -7.011 1.00 92.50 87 GLU A CA 1
ATOM 704 C C . GLU A 1 87 ? -0.043 6.408 -6.446 1.00 92.50 87 GLU A C 1
ATOM 706 O O . GLU A 1 87 ? 0.385 5.982 -5.381 1.00 92.50 87 GLU A O 1
ATOM 711 N N . SER A 1 88 ? 0.700 7.129 -7.283 1.00 90.62 88 SER A N 1
ATOM 712 C CA . SER A 1 88 ? 2.117 7.445 -7.103 1.00 90.62 88 SER A CA 1
ATOM 713 C C . SER A 1 88 ? 2.453 8.699 -7.900 1.00 90.62 88 SER A C 1
ATOM 715 O O . SER A 1 88 ? 1.839 8.937 -8.941 1.00 90.62 88 SER A O 1
ATOM 717 N N . SER A 1 89 ? 3.475 9.454 -7.499 1.00 87.75 89 SER A N 1
ATOM 718 C CA . SER A 1 89 ? 4.000 10.590 -8.279 1.00 87.75 89 SER A CA 1
ATOM 719 C C . SER A 1 89 ? 4.362 10.202 -9.726 1.00 87.75 89 SER A C 1
ATOM 721 O O . SER A 1 89 ? 4.217 10.996 -10.660 1.00 87.75 89 SER A O 1
ATOM 723 N N . TRP A 1 90 ? 4.722 8.935 -9.943 1.00 88.06 90 TRP A N 1
ATOM 724 C CA . TRP A 1 90 ? 5.022 8.345 -11.244 1.00 88.06 90 TRP A CA 1
ATOM 725 C C . TRP A 1 90 ? 3.858 8.477 -12.243 1.00 88.06 90 TRP A C 1
ATOM 727 O O . TRP A 1 90 ? 4.082 8.581 -13.449 1.00 88.06 90 TRP A O 1
ATOM 737 N N . ILE A 1 91 ? 2.603 8.555 -11.791 1.00 87.00 91 ILE A N 1
ATOM 738 C CA . ILE A 1 91 ? 1.438 8.689 -12.688 1.00 87.00 91 ILE A CA 1
ATOM 739 C C . ILE A 1 91 ? 1.417 10.019 -13.461 1.00 87.00 91 ILE A C 1
ATOM 741 O O . ILE A 1 91 ? 0.659 10.164 -14.420 1.00 87.00 91 ILE A O 1
ATOM 745 N N . HIS A 1 92 ? 2.231 11.002 -13.063 1.00 83.25 92 HIS A N 1
ATOM 746 C CA . HIS A 1 92 ? 2.396 12.252 -13.809 1.00 83.25 92 HIS A CA 1
ATOM 747 C C . HIS A 1 92 ? 3.251 12.074 -15.069 1.00 83.25 92 HIS A C 1
ATOM 749 O O . HIS A 1 92 ? 3.037 12.775 -16.059 1.00 83.25 92 HIS A O 1
ATOM 755 N N . SER A 1 93 ? 4.169 11.107 -15.049 1.00 80.12 93 SER A N 1
ATOM 756 C CA . SER A 1 93 ? 5.049 10.767 -16.173 1.00 80.12 93 SER A CA 1
ATOM 757 C C . SER A 1 93 ? 4.530 9.572 -16.978 1.00 80.12 93 SER A C 1
ATOM 759 O O . SER A 1 93 ? 4.870 9.415 -18.152 1.00 80.12 93 SER A O 1
ATOM 761 N N . TYR A 1 94 ? 3.663 8.743 -16.384 1.00 81.25 94 TYR A N 1
ATOM 762 C CA . TYR A 1 94 ? 3.172 7.510 -16.997 1.00 81.25 94 TYR A CA 1
ATOM 763 C C . TYR A 1 94 ? 1.650 7.415 -17.003 1.00 81.25 94 TYR A C 1
ATOM 765 O O . TYR A 1 94 ? 0.958 7.740 -16.046 1.00 81.25 94 TYR A O 1
ATOM 773 N N . ASN A 1 95 ? 1.125 6.878 -18.098 1.00 78.94 95 ASN A N 1
ATOM 774 C CA . ASN A 1 95 ? -0.298 6.618 -18.279 1.00 78.94 95 ASN A CA 1
ATOM 775 C C . ASN A 1 95 ? -0.599 5.109 -18.258 1.00 78.94 95 ASN A C 1
ATOM 777 O O . ASN A 1 95 ? 0.299 4.269 -18.127 1.00 78.94 95 ASN A O 1
ATOM 781 N N . GLU A 1 96 ? -1.870 4.769 -18.466 1.00 80.12 96 GLU A N 1
ATOM 782 C CA . GLU A 1 96 ? -2.387 3.395 -18.537 1.00 80.12 96 GLU A CA 1
ATOM 783 C C . GLU A 1 96 ? -1.706 2.514 -19.602 1.00 80.12 96 GLU A C 1
ATOM 785 O O . GLU A 1 96 ? -1.824 1.293 -19.559 1.00 80.12 96 GLU A O 1
ATOM 790 N N . LYS A 1 97 ? -0.970 3.093 -20.559 1.00 80.88 97 LYS A N 1
ATOM 791 C CA . 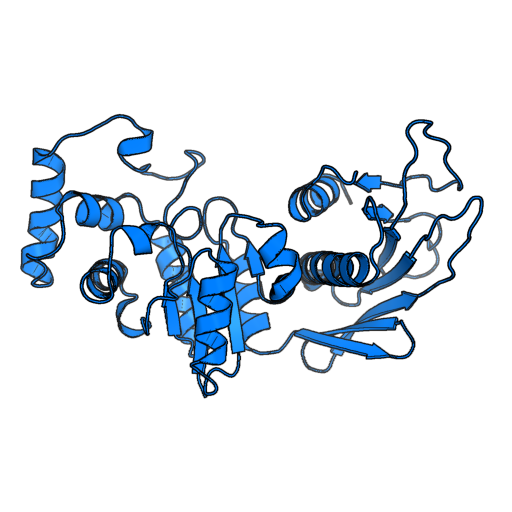LYS A 1 97 ? -0.205 2.333 -21.556 1.00 80.88 97 LYS A CA 1
ATOM 792 C C . LYS A 1 97 ? 1.160 1.901 -21.023 1.00 80.88 97 LYS A C 1
ATOM 794 O O . LYS A 1 97 ? 1.592 0.781 -21.293 1.00 80.88 97 LYS A O 1
ATOM 799 N N . ASN A 1 98 ? 1.839 2.777 -20.284 1.00 86.25 98 ASN A N 1
ATOM 800 C CA . ASN A 1 98 ? 3.230 2.566 -19.878 1.00 86.25 98 ASN A CA 1
ATOM 801 C C . ASN A 1 98 ? 3.338 1.859 -18.521 1.00 86.25 98 ASN A C 1
ATOM 803 O O . ASN A 1 98 ? 4.156 0.951 -18.367 1.00 86.25 98 ASN A O 1
ATOM 807 N N . MET A 1 99 ? 2.462 2.197 -17.570 1.00 90.19 99 MET A N 1
ATOM 808 C CA . MET A 1 99 ? 2.481 1.628 -16.218 1.00 90.19 99 MET A CA 1
ATOM 809 C C . MET A 1 99 ? 2.339 0.090 -16.173 1.00 90.19 99 MET A C 1
ATOM 811 O O . MET A 1 99 ? 3.135 -0.557 -15.485 1.00 90.19 99 MET A O 1
ATOM 815 N N . PRO A 1 100 ? 1.433 -0.558 -16.945 1.00 89.81 100 PRO A N 1
ATOM 816 C CA . PRO A 1 100 ? 1.369 -2.022 -16.988 1.00 89.81 100 PRO A CA 1
ATOM 817 C C . PRO A 1 100 ? 2.663 -2.653 -17.495 1.00 89.81 100 PRO A C 1
ATOM 819 O O . PRO A 1 100 ? 2.952 -3.809 -17.188 1.00 89.81 100 PRO A O 1
ATOM 822 N N . GLY A 1 101 ? 3.413 -1.914 -18.314 1.00 89.06 101 GLY A N 1
ATOM 823 C CA . GLY A 1 101 ? 4.707 -2.338 -18.793 1.00 89.06 101 GLY A CA 1
ATOM 824 C C . GLY A 1 101 ? 5.719 -2.419 -17.651 1.00 89.06 101 GLY A C 1
ATOM 825 O O . GLY A 1 101 ? 6.274 -3.488 -17.404 1.00 89.06 101 GLY A O 1
ATOM 826 N N . LEU A 1 102 ? 5.908 -1.325 -16.916 1.00 89.62 102 LEU A N 1
ATOM 827 C CA . LEU A 1 102 ? 6.819 -1.278 -15.765 1.00 89.62 102 LEU A CA 1
ATOM 828 C C . LEU A 1 102 ? 6.464 -2.368 -14.735 1.00 89.62 102 LEU A C 1
ATOM 830 O O . LEU A 1 102 ? 7.317 -3.150 -14.315 1.00 89.62 102 LEU A O 1
ATOM 834 N N . LEU A 1 103 ? 5.172 -2.545 -14.443 1.00 91.81 103 LEU A N 1
ATOM 835 C CA . LEU A 1 103 ? 4.693 -3.616 -13.563 1.00 91.81 103 LEU A CA 1
ATOM 836 C C . LEU A 1 103 ? 4.900 -5.031 -14.131 1.00 91.81 103 LEU A C 1
ATOM 838 O O . LEU A 1 103 ? 4.956 -5.994 -13.366 1.00 91.81 103 LEU A O 1
ATOM 842 N N . ALA A 1 104 ? 5.025 -5.204 -15.449 1.00 90.44 104 ALA A N 1
ATOM 843 C CA . ALA A 1 104 ? 5.359 -6.499 -16.046 1.00 90.44 104 ALA A CA 1
ATOM 844 C C . ALA A 1 104 ? 6.782 -6.926 -15.686 1.00 90.44 104 ALA A C 1
ATOM 846 O O . ALA A 1 104 ? 7.007 -8.097 -15.379 1.00 90.44 104 ALA A O 1
ATOM 847 N N . MET A 1 105 ? 7.719 -5.974 -15.679 1.00 87.31 105 MET A N 1
ATOM 848 C CA . MET A 1 105 ? 9.105 -6.214 -15.274 1.00 87.31 105 MET A CA 1
ATOM 849 C C . MET A 1 105 ? 9.182 -6.623 -13.796 1.00 87.31 105 MET A C 1
ATOM 851 O O . MET A 1 105 ? 9.922 -7.543 -13.460 1.00 87.31 105 MET A O 1
ATOM 855 N N . ALA A 1 106 ? 8.318 -6.041 -12.959 1.00 88.06 106 ALA A N 1
ATOM 856 C CA . ALA A 1 106 ? 8.130 -6.403 -11.553 1.00 88.06 106 ALA A CA 1
ATOM 857 C C . ALA A 1 106 ? 7.340 -7.712 -11.320 1.00 88.06 106 ALA A C 1
ATOM 859 O O . ALA A 1 106 ? 7.186 -8.166 -10.186 1.00 88.06 106 ALA A O 1
ATOM 860 N N . GLY A 1 107 ? 6.777 -8.326 -12.368 1.00 91.25 107 GLY A N 1
ATOM 861 C CA . GLY A 1 107 ? 5.918 -9.507 -12.237 1.00 91.25 107 GLY A CA 1
ATOM 862 C C . GLY A 1 107 ? 4.577 -9.241 -11.533 1.00 91.25 107 GLY A C 1
ATOM 863 O O . GLY A 1 107 ? 4.008 -10.173 -10.952 1.00 91.25 107 GLY A O 1
ATOM 864 N N . LEU A 1 108 ? 4.099 -7.992 -11.588 1.00 95.19 108 LEU A N 1
ATOM 865 C CA . LEU A 1 108 ? 2.875 -7.476 -10.964 1.00 95.19 108 LEU A CA 1
ATOM 866 C C . LEU A 1 108 ? 1.765 -7.116 -11.972 1.00 95.19 108 LEU A C 1
ATOM 868 O O . LEU A 1 108 ? 0.642 -6.829 -11.561 1.00 95.19 108 LEU A O 1
ATOM 872 N N . LYS A 1 109 ? 2.040 -7.157 -13.284 1.00 93.62 109 LYS A N 1
ATOM 873 C CA . LYS A 1 109 ? 1.093 -6.755 -14.346 1.00 93.62 109 LYS A CA 1
ATOM 874 C C . LYS A 1 109 ? -0.291 -7.405 -14.238 1.00 93.62 109 LYS A C 1
ATOM 876 O O . LYS A 1 109 ? -1.282 -6.720 -14.443 1.00 93.62 109 LYS A O 1
ATOM 881 N N . ASP A 1 110 ? -0.380 -8.687 -13.890 1.00 95.25 110 ASP A N 1
ATOM 882 C CA . ASP A 1 110 ? -1.666 -9.411 -13.835 1.00 95.25 110 ASP A CA 1
ATOM 883 C C . ASP A 1 110 ? -2.583 -8.950 -12.681 1.00 95.25 110 ASP A C 1
ATOM 885 O O . ASP A 1 110 ? -3.781 -9.267 -12.629 1.00 95.25 110 ASP A O 1
ATOM 889 N N . PHE A 1 111 ? -2.024 -8.189 -11.740 1.00 97.44 111 PHE A N 1
ATOM 890 C CA . PHE A 1 111 ? -2.765 -7.555 -10.657 1.00 97.44 111 PHE A CA 1
ATOM 891 C C . PHE A 1 111 ? -3.149 -6.115 -10.984 1.00 97.44 111 PHE A C 1
ATOM 893 O O . PHE A 1 111 ? -4.029 -5.585 -10.318 1.00 97.44 111 PHE A O 1
ATOM 900 N N . TYR A 1 112 ? -2.534 -5.484 -11.985 1.00 96.06 112 TYR A N 1
ATOM 901 C CA . TYR A 1 112 ? -2.829 -4.103 -12.350 1.00 96.06 112 TYR A CA 1
ATOM 902 C C . TYR A 1 112 ? -4.249 -3.958 -12.896 1.00 96.06 112 TYR A C 1
ATOM 904 O O . TYR A 1 112 ? -4.673 -4.720 -13.767 1.00 96.06 112 TYR A O 1
ATOM 912 N N . LEU A 1 113 ? -4.969 -2.963 -12.382 1.00 95.56 113 LEU A N 1
ATOM 913 C CA . LEU A 1 113 ? -6.316 -2.624 -12.817 1.00 95.56 113 LEU A CA 1
ATOM 914 C C . LEU A 1 113 ? -6.362 -1.253 -13.485 1.00 95.56 113 LEU A C 1
ATOM 916 O O . LEU A 1 113 ? -6.875 -1.155 -14.596 1.00 95.56 113 LEU A O 1
ATOM 920 N N . ASN A 1 114 ? -5.865 -0.208 -12.815 1.00 95.12 114 ASN A N 1
ATOM 921 C CA . ASN A 1 114 ? -5.950 1.162 -13.322 1.00 95.12 114 ASN A CA 1
ATOM 922 C C . ASN A 1 114 ? -5.002 2.135 -12.584 1.00 95.12 114 ASN A C 1
ATOM 924 O O . ASN A 1 114 ? -4.221 1.720 -11.729 1.00 95.12 114 ASN A O 1
ATOM 928 N N . ILE A 1 115 ? -5.087 3.427 -12.899 1.00 95.06 115 ILE A N 1
ATOM 929 C CA . ILE A 1 115 ? -4.507 4.558 -12.165 1.00 95.06 115 ILE A CA 1
ATOM 930 C C . ILE A 1 115 ? -5.627 5.371 -11.496 1.00 95.06 115 ILE A C 1
ATOM 932 O O . ILE A 1 115 ? -6.695 5.576 -12.076 1.00 95.06 115 ILE A O 1
ATOM 936 N N . ALA A 1 116 ? -5.380 5.865 -10.283 1.00 94.50 116 ALA A N 1
ATOM 937 C CA . ALA A 1 116 ? -6.266 6.810 -9.608 1.00 94.50 116 ALA A CA 1
ATOM 938 C C . ALA A 1 116 ? -5.873 8.259 -9.947 1.00 94.50 116 ALA A C 1
ATOM 940 O O . ALA A 1 116 ? -4.936 8.812 -9.381 1.00 94.50 116 ALA A O 1
ATOM 941 N N . TYR A 1 117 ? -6.597 8.893 -10.875 1.00 91.44 117 TYR A N 1
ATOM 942 C CA . TYR A 1 117 ? -6.328 10.276 -11.281 1.00 91.44 117 TYR 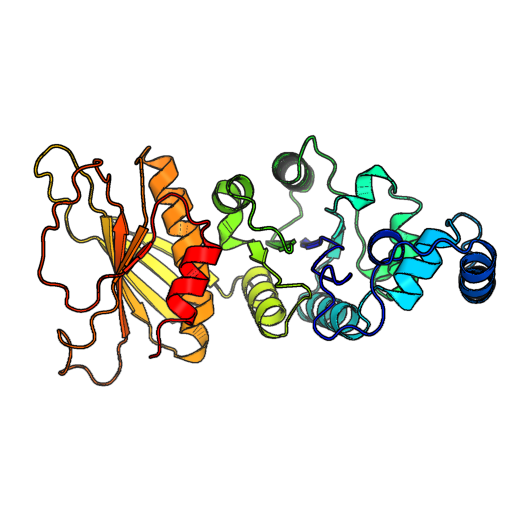A CA 1
ATOM 943 C C . TYR A 1 117 ? -7.040 11.302 -10.391 1.00 91.44 117 TYR A C 1
ATOM 945 O O . TYR A 1 117 ? -8.268 11.294 -10.266 1.00 91.44 117 TYR A O 1
ATOM 953 N N . GLY A 1 118 ? -6.278 12.252 -9.851 1.00 90.31 118 GLY A N 1
ATOM 954 C CA . GLY A 1 118 ? -6.785 13.350 -9.032 1.00 90.31 118 GLY A CA 1
ATOM 955 C C . GLY A 1 118 ? -5.891 14.583 -9.074 1.00 90.31 118 GLY A C 1
ATOM 956 O O . GLY A 1 118 ? -4.823 14.574 -9.680 1.00 90.31 118 GLY A O 1
ATOM 957 N N . LYS A 1 119 ? -6.357 15.665 -8.444 1.00 89.19 119 LYS A N 1
ATOM 958 C CA . LYS A 1 119 ? -5.538 16.863 -8.182 1.00 89.19 119 LYS A CA 1
ATOM 959 C C . LYS A 1 119 ? -4.424 16.578 -7.175 1.00 89.19 119 LYS A C 1
ATOM 961 O O . LYS A 1 119 ? -3.349 17.152 -7.272 1.00 89.19 119 LYS A O 1
ATOM 966 N N . ASP A 1 120 ? -4.734 15.713 -6.223 1.00 89.19 120 ASP A N 1
ATOM 967 C CA . ASP A 1 120 ? -3.851 15.155 -5.216 1.00 89.19 120 ASP A CA 1
ATOM 968 C C . ASP A 1 120 ? -4.275 13.699 -4.955 1.00 89.19 120 ASP A C 1
ATOM 970 O O . ASP A 1 120 ? -5.284 13.219 -5.493 1.00 89.19 120 ASP A O 1
ATOM 974 N N . LYS A 1 121 ? -3.496 13.011 -4.120 1.00 91.12 121 LYS A N 1
ATOM 975 C CA . LYS A 1 121 ? -3.681 11.608 -3.743 1.00 91.12 121 LYS A CA 1
ATOM 976 C C . LYS A 1 121 ? -5.073 11.327 -3.161 1.00 91.12 121 LYS A C 1
ATOM 978 O O . LYS A 1 121 ? -5.746 10.369 -3.549 1.00 91.12 121 LYS A O 1
ATOM 983 N N . LEU A 1 122 ? -5.572 12.207 -2.289 1.00 90.44 122 LEU A N 1
ATOM 984 C CA . LEU A 1 122 ? -6.890 12.063 -1.664 1.00 90.44 122 LEU A CA 1
ATOM 985 C C . LEU A 1 122 ? -8.022 12.198 -2.685 1.00 90.44 122 LEU A C 1
ATOM 987 O O . LEU A 1 122 ? -8.941 11.374 -2.696 1.00 90.44 122 LEU A O 1
ATOM 991 N N . ASP A 1 123 ? -7.967 13.222 -3.535 1.00 93.81 123 ASP A N 1
ATOM 992 C CA . ASP A 1 123 ? -8.937 13.447 -4.606 1.00 93.81 123 ASP A CA 1
ATOM 993 C C . ASP A 1 123 ? -8.943 12.275 -5.598 1.00 93.81 123 ASP A C 1
ATOM 995 O O . ASP A 1 123 ? -10.017 11.804 -5.978 1.00 93.81 123 ASP A O 1
ATOM 999 N N . GLY A 1 124 ? -7.765 11.756 -5.961 1.00 95.00 124 GLY A N 1
ATOM 1000 C CA . GLY A 1 124 ? -7.619 10.631 -6.886 1.00 95.00 124 GLY A CA 1
ATOM 1001 C C . GLY A 1 124 ? -8.260 9.353 -6.358 1.00 95.00 124 GLY A C 1
ATOM 1002 O O . GLY A 1 124 ? -9.128 8.773 -7.016 1.00 95.00 124 GLY A O 1
ATOM 1003 N N . ILE A 1 125 ? -7.904 8.957 -5.134 1.00 95.88 125 ILE A N 1
ATOM 1004 C CA . ILE A 1 125 ? -8.473 7.778 -4.467 1.00 95.88 125 ILE A CA 1
ATOM 1005 C C . ILE A 1 125 ? -9.988 7.934 -4.302 1.00 95.88 125 ILE A C 1
ATOM 1007 O O . ILE A 1 125 ? -10.752 7.025 -4.625 1.00 95.88 125 ILE A O 1
ATOM 1011 N N . THR A 1 126 ? -10.447 9.103 -3.850 1.00 95.31 126 THR A N 1
ATOM 1012 C CA . THR A 1 126 ? -11.874 9.355 -3.605 1.00 95.31 126 THR A CA 1
ATOM 1013 C C . THR A 1 126 ? -12.693 9.285 -4.892 1.00 95.31 126 THR A C 1
ATOM 1015 O O . THR A 1 126 ? -13.745 8.645 -4.923 1.00 95.31 126 THR A O 1
ATOM 1018 N N . LYS A 1 127 ? -12.213 9.896 -5.981 1.00 97.12 127 LYS A N 1
ATOM 1019 C CA . LYS A 1 127 ? -12.864 9.797 -7.295 1.00 97.12 127 LYS A CA 1
ATOM 1020 C C . LYS A 1 127 ? -12.892 8.368 -7.807 1.00 97.12 127 LYS A C 1
ATOM 1022 O O . LYS A 1 127 ? -13.927 7.943 -8.314 1.00 97.12 127 LYS A O 1
ATOM 1027 N N . TYR A 1 128 ? -11.790 7.635 -7.657 1.00 97.44 128 TYR A N 1
ATOM 1028 C CA . TYR A 1 128 ? -11.729 6.236 -8.059 1.00 97.44 128 TYR A CA 1
ATOM 1029 C C . TYR A 1 128 ? -12.794 5.415 -7.323 1.00 97.44 128 TYR A C 1
ATOM 1031 O O . TYR A 1 128 ? -13.637 4.791 -7.956 1.00 97.44 128 TYR A O 1
ATOM 1039 N N . LEU A 1 129 ? -12.830 5.483 -5.991 1.00 96.69 129 LEU A N 1
ATOM 1040 C CA . LEU A 1 129 ? -13.806 4.744 -5.186 1.00 96.69 129 LEU A CA 1
ATOM 1041 C C . LEU A 1 129 ? -15.258 5.113 -5.532 1.00 96.69 129 LEU A C 1
ATOM 1043 O O . LEU A 1 129 ? -16.101 4.227 -5.645 1.00 96.69 129 LEU A O 1
ATOM 1047 N N . ASN A 1 130 ? -15.549 6.397 -5.767 1.00 96.19 130 ASN A N 1
ATOM 1048 C CA . ASN A 1 130 ? -16.888 6.846 -6.163 1.00 96.19 130 ASN A CA 1
ATOM 1049 C C . ASN A 1 130 ? -17.319 6.317 -7.540 1.00 96.19 130 ASN A C 1
ATOM 1051 O O . ASN A 1 130 ? -18.500 6.045 -7.752 1.00 96.19 130 ASN A O 1
ATOM 1055 N N . ASN A 1 131 ? -16.374 6.172 -8.472 1.00 97.00 131 ASN A N 1
ATOM 1056 C CA . ASN A 1 131 ? -16.638 5.685 -9.827 1.00 97.00 131 ASN A CA 1
ATOM 1057 C C . ASN A 1 131 ? -16.645 4.153 -9.931 1.00 97.00 131 ASN A C 1
ATOM 1059 O O . ASN A 1 131 ? -17.092 3.622 -10.946 1.00 97.00 131 ASN A O 1
ATOM 1063 N N . HIS A 1 132 ? -16.178 3.455 -8.893 1.00 96.56 132 HIS A N 1
ATOM 1064 C CA . HIS A 1 132 ? -16.020 2.004 -8.863 1.00 96.56 132 HIS A CA 1
ATOM 1065 C C . HIS A 1 132 ? -16.773 1.373 -7.675 1.00 96.56 132 HIS A C 1
ATOM 1067 O O . HIS A 1 132 ? -16.148 0.826 -6.760 1.00 96.56 132 HIS A O 1
ATOM 1073 N N . PRO A 1 133 ? -18.123 1.412 -7.661 1.00 94.69 133 PRO A N 1
ATOM 1074 C CA . PRO A 1 133 ? -18.933 0.866 -6.566 1.00 94.69 133 PRO A CA 1
ATOM 1075 C C . PRO A 1 133 ? -18.796 -0.658 -6.386 1.00 94.69 133 PRO A C 1
ATOM 1077 O O . PRO A 1 133 ? -19.226 -1.207 -5.373 1.00 94.69 133 PRO A O 1
ATOM 1080 N N . GLU A 1 134 ? -18.209 -1.370 -7.352 1.00 95.44 134 GLU A N 1
ATOM 1081 C CA . GLU A 1 134 ? -17.849 -2.785 -7.245 1.00 95.44 134 GLU A CA 1
ATOM 1082 C C . GLU A 1 134 ? -16.660 -3.060 -6.307 1.00 95.44 134 GLU A C 1
ATOM 1084 O O . GLU A 1 134 ? -16.437 -4.225 -5.934 1.00 95.44 134 GLU A O 1
ATOM 1089 N N . VAL A 1 135 ? -15.898 -2.019 -5.943 1.00 95.69 135 VAL A N 1
ATOM 1090 C CA . VAL A 1 135 ? -14.818 -2.092 -4.956 1.00 95.69 135 VAL A CA 1
ATOM 1091 C C . VAL A 1 135 ? -15.431 -2.287 -3.578 1.00 95.69 135 VAL A C 1
ATOM 1093 O O . VAL A 1 135 ? -16.153 -1.437 -3.065 1.00 95.69 135 VAL A O 1
ATOM 1096 N N . THR A 1 136 ? -15.148 -3.432 -2.964 1.00 91.38 136 THR A N 1
ATOM 1097 C CA . THR A 1 136 ? -15.696 -3.770 -1.648 1.00 91.38 136 THR A CA 1
ATOM 1098 C C . THR A 1 136 ? -14.759 -3.397 -0.519 1.00 91.38 136 THR A C 1
ATOM 1100 O O . THR A 1 136 ? -15.229 -3.072 0.565 1.00 91.38 136 THR A O 1
ATOM 1103 N N . ASP A 1 137 ? -13.451 -3.462 -0.752 1.00 93.12 137 ASP A N 1
ATOM 1104 C CA . ASP A 1 137 ? -12.423 -3.162 0.240 1.00 93.12 137 ASP A CA 1
ATOM 1105 C C . ASP A 1 137 ? -11.195 -2.581 -0.435 1.00 93.12 137 ASP A C 1
ATOM 1107 O O . ASP A 1 137 ? -10.905 -2.889 -1.594 1.00 93.12 137 ASP A O 1
ATOM 1111 N N . PHE A 1 138 ? -10.446 -1.781 0.312 1.00 96.12 138 PHE A N 1
ATOM 1112 C CA . PHE A 1 138 ? -9.188 -1.247 -0.165 1.00 96.12 138 PHE A CA 1
ATOM 1113 C C . PHE A 1 138 ? -8.181 -1.057 0.965 1.00 96.12 138 PHE A C 1
ATOM 1115 O O . PHE A 1 138 ? -8.533 -1.035 2.143 1.00 96.12 138 PHE A O 1
ATOM 1122 N N . VAL A 1 139 ? -6.922 -0.921 0.580 1.00 95.38 139 VAL A N 1
ATOM 1123 C CA . VAL A 1 139 ? -5.820 -0.464 1.422 1.00 95.38 139 VAL A CA 1
ATOM 1124 C C . VAL A 1 139 ? -4.978 0.509 0.601 1.00 95.38 139 VAL A C 1
ATOM 1126 O O . VAL A 1 139 ? -4.894 0.370 -0.617 1.00 95.38 139 VAL A O 1
ATOM 1129 N N . ILE A 1 140 ? -4.392 1.497 1.261 1.00 95.69 140 ILE A N 1
ATOM 1130 C CA . ILE A 1 140 ? -3.440 2.451 0.697 1.00 95.69 140 ILE A CA 1
ATOM 1131 C C . ILE A 1 140 ? -2.078 2.087 1.280 1.00 95.69 140 ILE A C 1
ATOM 1133 O O . ILE A 1 140 ? -1.967 1.968 2.502 1.00 95.69 140 ILE A O 1
ATOM 1137 N N . ILE A 1 141 ? -1.084 1.860 0.426 1.00 96.25 141 ILE A N 1
ATOM 1138 C CA . ILE A 1 141 ? 0.297 1.589 0.828 1.00 96.25 141 ILE A CA 1
ATOM 1139 C C . ILE A 1 141 ? 1.173 2.700 0.267 1.00 96.25 141 ILE A C 1
ATOM 1141 O O . ILE A 1 141 ? 1.236 2.873 -0.949 1.00 96.25 141 ILE A O 1
ATOM 1145 N N . ASP A 1 142 ? 1.814 3.425 1.171 1.00 93.75 142 ASP A N 1
ATOM 1146 C CA . ASP A 1 142 ? 2.498 4.690 0.909 1.00 93.75 142 ASP A CA 1
ATOM 1147 C C . ASP A 1 142 ? 3.631 4.863 1.925 1.00 93.75 142 ASP A C 1
ATOM 1149 O O . ASP A 1 142 ? 3.517 4.335 3.030 1.00 93.75 142 ASP A O 1
ATOM 1153 N N . ASP A 1 143 ? 4.703 5.574 1.608 1.00 89.62 143 ASP A N 1
ATOM 1154 C CA . ASP A 1 143 ? 5.739 5.915 2.585 1.00 89.62 143 ASP A CA 1
ATOM 1155 C C . ASP A 1 143 ? 5.466 7.243 3.301 1.00 89.62 143 ASP A C 1
ATOM 1157 O O . ASP A 1 143 ? 5.933 7.449 4.426 1.00 89.62 143 ASP A O 1
ATOM 1161 N N . GLU A 1 144 ? 4.647 8.121 2.724 1.00 82.62 144 GLU A N 1
ATOM 1162 C CA . GLU A 1 144 ? 4.311 9.414 3.307 1.00 82.62 144 GLU A CA 1
ATOM 1163 C C . GLU A 1 144 ? 3.064 9.353 4.217 1.00 82.62 144 GLU A C 1
ATOM 1165 O O . GLU A 1 144 ? 1.983 8.879 3.854 1.00 82.62 144 GLU A O 1
ATOM 1170 N N . ASP A 1 145 ? 3.176 9.913 5.431 1.00 68.38 145 ASP A N 1
ATOM 1171 C CA . ASP A 1 145 ? 2.030 10.123 6.334 1.00 68.38 145 ASP A CA 1
ATOM 1172 C C . ASP A 1 145 ? 1.364 11.468 6.038 1.00 68.38 145 ASP A C 1
ATOM 1174 O O . ASP A 1 145 ? 1.441 12.431 6.810 1.00 68.38 145 ASP A O 1
ATOM 1178 N N . TYR A 1 146 ? 0.707 11.562 4.884 1.00 71.06 146 TYR A N 1
ATOM 1179 C CA . TYR A 1 146 ? -0.070 12.749 4.565 1.00 71.06 146 TYR A CA 1
ATOM 1180 C C . TYR A 1 146 ? -1.193 12.937 5.588 1.00 71.06 146 TYR A C 1
ATOM 1182 O O . TYR A 1 146 ? -2.157 12.167 5.632 1.00 71.06 146 TYR A O 1
ATOM 1190 N N . TRP A 1 147 ? -1.122 14.023 6.364 1.00 65.06 147 TRP A N 1
ATOM 1191 C CA . TRP A 1 147 ? -2.125 14.356 7.384 1.00 65.06 147 TRP A CA 1
ATOM 1192 C C . TRP A 1 147 ? -3.562 14.305 6.835 1.00 65.06 147 TRP A C 1
ATOM 1194 O O . TRP A 1 147 ? -4.474 13.823 7.507 1.00 65.06 147 TRP A O 1
ATOM 1204 N N . TYR A 1 148 ? -3.763 14.751 5.592 1.00 70.38 148 TYR A N 1
ATOM 1205 C CA . TYR A 1 148 ? -5.069 14.795 4.939 1.00 70.38 148 TYR A CA 1
ATOM 1206 C C . TYR A 1 148 ? -5.567 13.398 4.521 1.00 70.38 148 TYR A C 1
ATOM 1208 O O . TYR A 1 148 ? -6.769 13.130 4.586 1.00 70.38 148 TYR A O 1
ATOM 1216 N N . LEU A 1 149 ? -4.675 12.467 4.160 1.00 75.25 149 LEU A N 1
ATOM 1217 C CA . LEU A 1 149 ? -5.040 11.061 3.952 1.00 75.25 149 LEU A CA 1
ATOM 1218 C C . LEU A 1 149 ? -5.321 10.367 5.271 1.00 75.25 149 LEU A C 1
ATOM 1220 O O . LEU A 1 149 ? -6.297 9.628 5.363 1.00 75.25 149 LEU A O 1
ATOM 1224 N N . ALA A 1 150 ? -4.522 10.629 6.304 1.00 67.81 150 ALA A N 1
ATOM 1225 C CA . ALA A 1 150 ? -4.740 10.054 7.623 1.00 67.81 150 ALA A CA 1
ATOM 1226 C C . ALA A 1 150 ? -6.127 10.436 8.178 1.00 67.81 150 ALA A C 1
ATOM 1228 O O . ALA A 1 150 ? -6.837 9.584 8.715 1.00 67.81 150 ALA A O 1
ATOM 1229 N N . GLN A 1 151 ? -6.567 11.681 7.967 1.00 63.94 151 GLN A N 1
ATOM 1230 C CA . GLN A 1 151 ? -7.910 12.137 8.345 1.00 63.94 151 GLN A CA 1
ATOM 1231 C C . GLN A 1 151 ? -9.033 11.397 7.607 1.00 63.94 151 GLN A C 1
ATOM 1233 O O . GLN A 1 151 ? -10.047 11.035 8.203 1.00 63.94 151 GLN A O 1
ATOM 1238 N N . ASN A 1 152 ? -8.876 11.145 6.310 1.00 74.12 152 ASN A N 1
ATOM 1239 C CA . ASN A 1 152 ? -9.959 10.586 5.502 1.00 74.12 152 ASN A CA 1
ATOM 1240 C C . ASN A 1 152 ? -9.952 9.053 5.502 1.00 74.12 152 ASN A C 1
ATOM 1242 O O . ASN A 1 152 ? -10.993 8.429 5.730 1.00 74.12 152 ASN A O 1
ATOM 1246 N N . TYR A 1 153 ? -8.765 8.468 5.351 1.00 80.00 153 TYR A N 1
ATOM 1247 C CA . TYR A 1 153 ? -8.510 7.049 5.123 1.00 80.00 153 TYR A CA 1
ATOM 1248 C C . TYR A 1 153 ? -7.497 6.429 6.092 1.00 80.00 153 TYR A C 1
ATOM 1250 O O . TYR A 1 153 ? -7.015 5.334 5.831 1.00 80.00 153 TYR A O 1
ATOM 1258 N N . GLY A 1 154 ? -7.202 7.042 7.243 1.00 72.12 154 GLY A N 1
ATOM 1259 C CA . GLY A 1 154 ? -6.164 6.551 8.160 1.00 72.12 154 GLY A CA 1
ATOM 1260 C C . GLY A 1 154 ? -6.304 5.088 8.606 1.00 72.12 154 GLY A C 1
ATOM 1261 O O . GLY A 1 154 ? -5.300 4.426 8.835 1.00 72.12 154 GLY A O 1
ATOM 1262 N N . PHE A 1 155 ? -7.523 4.538 8.678 1.00 75.94 155 PHE A N 1
ATOM 1263 C CA . PHE A 1 155 ? -7.721 3.098 8.924 1.00 75.94 155 PHE A CA 1
ATOM 1264 C C . PHE A 1 155 ? -7.176 2.211 7.795 1.00 75.94 155 PHE A C 1
ATOM 1266 O O . PHE A 1 155 ? -6.658 1.131 8.055 1.00 75.94 155 PHE A O 1
ATOM 1273 N N . TYR A 1 156 ? -7.315 2.674 6.556 1.00 86.06 156 TYR A N 1
ATOM 1274 C CA . TYR A 1 156 ? -6.931 1.968 5.341 1.00 86.06 156 TYR A CA 1
ATOM 1275 C C . TYR A 1 156 ? -5.491 2.280 4.916 1.00 86.06 156 TYR A C 1
ATOM 1277 O O . TYR A 1 156 ? -5.018 1.675 3.964 1.00 86.06 156 TYR A O 1
ATOM 1285 N N . LEU A 1 157 ? -4.799 3.201 5.597 1.00 86.56 157 LEU A N 1
ATOM 1286 C CA . LEU A 1 157 ? -3.434 3.615 5.278 1.00 86.56 157 LEU A CA 1
ATOM 1287 C C . LEU A 1 157 ? -2.402 2.774 6.037 1.00 86.56 157 LEU A C 1
ATOM 1289 O O . LEU A 1 157 ? -2.275 2.872 7.266 1.00 86.56 157 LEU A O 1
ATOM 1293 N N . VAL A 1 158 ? -1.619 2.010 5.285 1.00 88.06 158 VAL A N 1
ATOM 1294 C CA . VAL A 1 158 ? -0.413 1.315 5.730 1.00 88.06 158 VAL A CA 1
ATOM 1295 C C . VAL A 1 158 ? 0.782 2.125 5.264 1.00 88.06 158 VAL A C 1
ATOM 1297 O O . VAL A 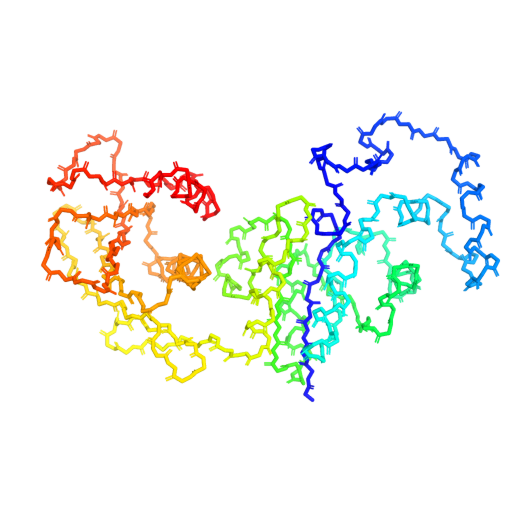1 158 ? 0.954 2.329 4.069 1.00 88.06 158 VAL A O 1
ATOM 1300 N N . GLN A 1 159 ? 1.579 2.590 6.221 1.00 87.62 159 GLN A N 1
ATOM 1301 C CA . GLN A 1 159 ? 2.751 3.392 5.918 1.00 87.62 159 GLN A CA 1
ATOM 1302 C C . GLN A 1 159 ? 4.001 2.514 5.924 1.00 87.62 159 GLN A C 1
ATOM 1304 O O . GLN A 1 159 ? 4.262 1.880 6.949 1.00 87.62 159 GLN A O 1
ATOM 1309 N N . SER A 1 160 ? 4.747 2.471 4.823 1.00 89.44 160 SER A N 1
ATOM 1310 C CA . SER A 1 160 ? 6.071 1.848 4.783 1.00 89.44 160 SER A CA 1
ATOM 1311 C C . SER A 1 160 ? 7.143 2.802 5.304 1.00 89.44 160 SER A C 1
ATOM 1313 O O . SER A 1 160 ? 6.961 4.013 5.355 1.00 89.44 160 SER A O 1
ATOM 1315 N N . ASN A 1 161 ? 8.276 2.240 5.714 1.00 85.31 161 ASN A N 1
ATOM 1316 C CA . ASN A 1 161 ? 9.450 3.009 6.103 1.00 85.31 161 ASN A CA 1
ATOM 1317 C C . ASN A 1 161 ? 10.581 2.634 5.145 1.00 85.31 161 ASN A C 1
ATOM 1319 O O . ASN A 1 161 ? 11.210 1.593 5.345 1.00 85.31 161 ASN A O 1
ATOM 1323 N N . ASP A 1 162 ? 10.765 3.435 4.090 1.00 85.94 162 ASP A N 1
ATOM 1324 C CA . ASP A 1 162 ? 11.704 3.242 2.966 1.00 85.94 162 ASP A CA 1
ATOM 1325 C C . ASP A 1 162 ? 11.373 2.074 2.011 1.00 85.94 162 ASP A C 1
ATOM 1327 O O . ASP A 1 162 ? 11.421 2.213 0.790 1.00 85.94 162 ASP A O 1
ATOM 1331 N N . VAL A 1 163 ? 10.963 0.922 2.544 1.00 90.31 163 VAL A N 1
ATOM 1332 C CA . VAL A 1 163 ? 10.371 -0.180 1.774 1.00 90.31 163 VAL A CA 1
ATOM 1333 C C . VAL A 1 163 ? 9.333 -0.929 2.597 1.00 90.31 163 VAL A C 1
ATOM 1335 O O . VAL A 1 163 ? 9.379 -0.966 3.828 1.00 90.31 163 VAL A O 1
ATOM 1338 N N . ILE A 1 164 ? 8.413 -1.616 1.921 1.00 93.31 164 ILE A N 1
ATOM 1339 C CA . ILE A 1 164 ? 7.390 -2.409 2.601 1.00 93.31 164 ILE A CA 1
ATOM 1340 C C . ILE A 1 164 ? 7.986 -3.561 3.438 1.00 93.31 164 ILE A C 1
ATOM 1342 O O . ILE A 1 164 ? 8.730 -4.440 2.967 1.00 93.31 164 ILE A O 1
ATOM 1346 N N . SER A 1 165 ? 7.609 -3.601 4.716 1.00 91.44 165 SER A N 1
ATOM 1347 C CA . SER A 1 165 ? 7.997 -4.648 5.659 1.00 91.44 165 SER A CA 1
ATOM 1348 C C . SER A 1 165 ? 6.997 -5.816 5.686 1.00 91.44 165 SER A C 1
ATOM 1350 O O . SER A 1 165 ? 5.932 -5.788 5.065 1.00 91.44 165 SER A O 1
ATOM 1352 N N . ASP A 1 166 ? 7.340 -6.888 6.407 1.00 88.25 166 ASP A N 1
ATOM 1353 C CA . ASP A 1 166 ? 6.396 -7.998 6.621 1.00 88.25 166 ASP A CA 1
ATOM 1354 C C . ASP A 1 166 ? 5.236 -7.583 7.539 1.00 88.25 166 ASP A C 1
ATOM 1356 O O . ASP A 1 166 ? 4.113 -8.058 7.370 1.00 88.25 166 ASP A O 1
ATOM 1360 N N . GLU A 1 167 ? 5.490 -6.670 8.481 1.00 84.50 167 GLU A N 1
ATOM 1361 C CA . GLU A 1 167 ? 4.470 -6.113 9.375 1.00 84.50 167 GLU A CA 1
ATOM 1362 C C . GLU A 1 167 ? 3.444 -5.291 8.584 1.00 84.50 167 GLU A C 1
ATOM 1364 O O . GLU A 1 167 ? 2.238 -5.455 8.785 1.00 84.50 167 GLU A O 1
ATOM 1369 N N . ASP A 1 168 ? 3.910 -4.499 7.616 1.00 90.75 168 ASP A N 1
ATOM 1370 C CA . ASP A 1 168 ? 3.055 -3.714 6.719 1.00 90.75 168 ASP A CA 1
ATOM 1371 C C . ASP A 1 168 ? 2.179 -4.627 5.855 1.00 90.75 168 ASP A C 1
ATOM 1373 O O . ASP A 1 168 ? 0.969 -4.421 5.737 1.00 90.75 168 ASP A O 1
ATOM 1377 N N . CYS A 1 169 ? 2.757 -5.707 5.317 1.00 94.31 169 CYS A N 1
ATOM 1378 C CA . CYS A 1 169 ? 2.012 -6.703 4.545 1.00 94.31 169 CYS A CA 1
ATOM 1379 C C . CYS A 1 169 ? 0.933 -7.402 5.378 1.00 94.31 169 CYS A C 1
ATOM 1381 O O . CYS A 1 169 ? -0.172 -7.642 4.886 1.00 94.31 169 CYS A O 1
ATOM 1383 N N . LEU A 1 170 ? 1.235 -7.742 6.635 1.00 88.06 170 LEU A N 1
ATOM 1384 C CA . LEU A 1 170 ? 0.256 -8.331 7.549 1.00 88.06 170 LEU A CA 1
ATOM 1385 C C . LEU A 1 170 ? -0.880 -7.348 7.846 1.00 88.06 170 LEU A C 1
ATOM 1387 O O . LEU A 1 170 ? -2.048 -7.728 7.758 1.00 88.06 170 LEU A O 1
ATOM 1391 N N . MET A 1 171 ? -0.555 -6.082 8.116 1.00 84.94 171 MET A N 1
ATOM 1392 C CA . MET A 1 171 ? -1.553 -5.042 8.355 1.00 84.94 171 MET A CA 1
ATOM 1393 C C . MET A 1 171 ? -2.454 -4.831 7.132 1.00 84.94 171 MET A C 1
ATOM 1395 O O . MET A 1 171 ? -3.680 -4.847 7.263 1.00 84.94 171 MET A O 1
ATOM 1399 N N . ALA A 1 172 ? -1.869 -4.713 5.938 1.00 92.50 172 ALA A N 1
ATOM 1400 C CA . ALA A 1 172 ? -2.613 -4.561 4.692 1.00 92.50 172 ALA A CA 1
ATOM 1401 C C . ALA A 1 172 ? -3.538 -5.756 4.426 1.00 92.50 172 ALA A C 1
ATOM 1403 O O . ALA A 1 172 ? -4.709 -5.588 4.076 1.00 92.50 172 ALA A O 1
ATOM 1404 N N . LYS A 1 173 ? -3.038 -6.976 4.652 1.00 93.25 173 LYS A N 1
ATOM 1405 C CA . LYS A 1 173 ? -3.827 -8.203 4.518 1.00 93.25 173 LYS A CA 1
ATOM 1406 C C . LYS A 1 173 ? -5.026 -8.208 5.460 1.00 93.25 173 LYS A C 1
ATOM 1408 O O . LYS A 1 173 ? -6.133 -8.526 5.029 1.00 93.25 173 LYS A O 1
ATOM 1413 N N . ASP A 1 174 ? -4.821 -7.858 6.723 1.00 87.19 174 ASP A N 1
ATOM 1414 C CA . ASP A 1 174 ? -5.881 -7.849 7.727 1.00 87.19 174 ASP A CA 1
ATOM 1415 C C . ASP A 1 174 ? -6.960 -6.792 7.429 1.00 87.19 174 ASP A C 1
ATOM 1417 O O . ASP A 1 174 ? -8.148 -7.063 7.635 1.00 87.19 174 ASP A O 1
ATOM 1421 N N . ILE A 1 175 ? -6.568 -5.622 6.902 1.00 86.75 175 ILE A N 1
ATOM 1422 C CA . ILE A 1 175 ? -7.492 -4.584 6.409 1.00 86.75 175 ILE A CA 1
ATOM 1423 C C . ILE A 1 175 ? -8.334 -5.142 5.253 1.00 86.75 175 ILE A C 1
ATOM 1425 O O . ILE A 1 175 ? -9.562 -5.158 5.333 1.00 86.75 175 ILE A O 1
ATOM 1429 N N . LEU A 1 176 ? -7.691 -5.694 4.217 1.00 92.25 176 LEU A N 1
ATOM 1430 C CA . LEU A 1 176 ? -8.358 -6.250 3.028 1.00 92.25 176 LEU A CA 1
ATOM 1431 C C . LEU A 1 176 ? -9.226 -7.484 3.318 1.00 92.25 176 LEU A C 1
ATOM 1433 O O . LEU A 1 176 ? -10.096 -7.862 2.528 1.00 92.25 176 LEU A O 1
ATOM 1437 N N . GLN A 1 177 ? -8.978 -8.171 4.428 1.00 89.62 177 GLN A N 1
ATOM 1438 C CA . GLN A 1 177 ? -9.784 -9.301 4.886 1.00 89.62 177 GLN A CA 1
ATOM 1439 C C . GLN A 1 177 ? -10.867 -8.880 5.891 1.00 89.62 177 GLN A C 1
ATOM 1441 O O . GLN A 1 177 ? -11.583 -9.748 6.389 1.00 89.62 177 GLN A O 1
ATOM 1446 N N . ARG A 1 178 ? -11.013 -7.572 6.171 1.00 83.00 178 ARG A N 1
ATOM 1447 C CA . ARG A 1 178 ? -11.937 -7.016 7.178 1.00 83.00 178 ARG A CA 1
ATOM 1448 C C . ARG A 1 178 ? -11.820 -7.711 8.529 1.00 83.00 178 ARG A C 1
ATOM 1450 O O . ARG A 1 178 ? -12.812 -7.893 9.248 1.00 83.00 178 ARG A O 1
ATOM 1457 N N . ARG A 1 179 ? -10.603 -8.141 8.859 1.00 78.38 179 ARG A N 1
ATOM 1458 C CA . ARG A 1 179 ? -10.342 -8.756 10.155 1.00 78.38 179 ARG A CA 1
ATOM 1459 C C . ARG A 1 179 ? -10.512 -7.687 11.203 1.00 78.38 179 ARG A C 1
ATOM 1461 O O . ARG A 1 179 ? -11.246 -7.908 12.153 1.00 78.38 179 ARG A O 1
ATOM 1468 N N . TYR A 1 180 ? -9.976 -6.495 10.963 1.00 73.62 180 TYR A N 1
ATOM 1469 C CA . TYR A 1 180 ? -10.273 -5.343 11.796 1.00 73.62 180 TYR A CA 1
ATOM 1470 C C . TYR A 1 180 ? -11.664 -4.771 11.527 1.00 73.62 180 TYR A C 1
ATOM 1472 O O . TYR A 1 180 ? -12.029 -4.515 10.381 1.00 73.62 180 TYR A O 1
ATOM 1480 N N . ARG A 1 181 ? -12.426 -4.514 12.594 1.00 73.25 181 ARG A N 1
ATOM 1481 C CA . ARG A 1 181 ? -13.676 -3.741 12.526 1.00 73.25 181 ARG A CA 1
ATOM 1482 C C . ARG A 1 181 ? -13.738 -2.746 13.670 1.00 73.25 181 ARG A C 1
ATOM 1484 O O . ARG A 1 181 ? -13.345 -3.072 14.789 1.00 73.25 181 ARG A O 1
ATOM 1491 N N . PHE A 1 182 ? -14.281 -1.566 13.395 1.00 71.69 182 PHE A N 1
ATOM 1492 C CA . PHE A 1 182 ? -14.584 -0.572 14.415 1.00 71.69 182 PHE A CA 1
ATOM 1493 C C . PHE A 1 182 ? -16.073 -0.540 14.700 1.00 71.69 182 PHE A C 1
ATOM 1495 O O . PHE A 1 182 ? -16.890 -0.521 13.784 1.00 71.69 182 PHE A O 1
ATOM 1502 N N . THR A 1 183 ? -16.423 -0.492 15.978 1.00 72.44 183 THR A N 1
ATOM 1503 C CA . THR A 1 183 ? -17.782 -0.146 16.392 1.00 72.44 183 THR A CA 1
ATOM 1504 C C . THR A 1 183 ? -17.705 0.959 17.424 1.00 72.44 183 THR A C 1
ATOM 1506 O O . THR A 1 183 ? -16.964 0.830 18.399 1.00 72.44 183 THR A O 1
ATOM 1509 N N . ILE A 1 184 ? -18.480 2.018 17.217 1.00 67.94 184 ILE A N 1
ATOM 1510 C CA . ILE A 1 184 ? -18.676 3.076 18.203 1.00 67.94 184 ILE A CA 1
ATOM 1511 C C . ILE A 1 184 ? -20.025 2.820 18.871 1.00 67.94 184 ILE A C 1
ATOM 1513 O O . ILE A 1 184 ? -21.036 2.688 18.186 1.00 67.94 184 ILE A O 1
ATOM 1517 N N . LEU A 1 185 ? -20.030 2.709 20.194 1.00 67.25 185 LEU A N 1
ATOM 1518 C CA . LEU A 1 185 ? -21.226 2.477 21.007 1.00 67.25 185 LEU A CA 1
ATOM 1519 C C . LEU A 1 185 ? -21.134 3.392 22.225 1.00 67.25 185 LEU A C 1
ATOM 1521 O O . LEU A 1 185 ? -20.179 3.285 22.984 1.00 67.25 185 LEU A O 1
ATOM 1525 N N . ASP A 1 186 ? -22.093 4.300 22.395 1.00 65.06 186 ASP A N 1
ATOM 1526 C CA . ASP A 1 186 ? -22.182 5.202 23.555 1.00 65.06 186 ASP A CA 1
ATOM 1527 C C . ASP A 1 186 ? -20.891 6.000 23.860 1.00 65.06 186 ASP A C 1
ATOM 1529 O O . ASP A 1 186 ? -20.551 6.236 25.019 1.00 65.06 186 ASP A O 1
ATOM 1533 N N . ASN A 1 187 ? -20.188 6.457 22.812 1.00 60.38 187 ASN A N 1
ATOM 1534 C CA . ASN A 1 187 ? -18.875 7.140 22.843 1.00 60.38 187 ASN A CA 1
ATOM 1535 C C . ASN A 1 187 ? -17.658 6.247 23.143 1.00 60.38 187 ASN A C 1
ATOM 1537 O O . ASN A 1 187 ? -16.527 6.738 23.171 1.00 60.38 187 ASN A O 1
ATOM 1541 N N . ASP A 1 188 ? -17.859 4.942 23.306 1.00 64.31 188 ASP A N 1
ATOM 1542 C CA . ASP A 1 188 ? -16.781 3.969 23.421 1.00 64.31 188 ASP A CA 1
ATOM 1543 C C . ASP A 1 188 ? -16.380 3.456 22.033 1.00 64.31 188 ASP A C 1
ATOM 1545 O O . ASP A 1 188 ? -17.229 3.126 21.201 1.00 64.31 188 ASP A O 1
ATOM 1549 N N . ILE A 1 189 ? -15.072 3.362 21.787 1.00 66.94 189 ILE A N 1
ATOM 1550 C CA . ILE A 1 189 ? -14.518 2.844 20.530 1.00 66.94 189 ILE A CA 1
ATOM 1551 C C . ILE A 1 189 ? -14.061 1.412 20.759 1.00 66.94 189 ILE A C 1
ATOM 1553 O O . ILE A 1 189 ? -13.217 1.138 21.615 1.00 66.94 189 ILE A O 1
ATOM 1557 N N . TYR A 1 190 ? -14.584 0.490 19.963 1.00 71.06 190 TYR A N 1
ATOM 1558 C CA . TYR A 1 190 ? -14.187 -0.906 20.002 1.00 71.06 190 TYR A CA 1
ATOM 1559 C C . TYR A 1 190 ? -13.472 -1.287 18.716 1.00 71.06 190 TYR A C 1
ATOM 1561 O O . TYR A 1 190 ? -14.013 -1.072 17.634 1.00 71.06 190 TYR A O 1
ATOM 1569 N N . LEU A 1 191 ? -12.288 -1.888 18.848 1.00 71.88 191 LEU A N 1
ATOM 1570 C CA . LEU A 1 191 ? -11.600 -2.555 17.747 1.00 71.88 191 LEU A CA 1
ATOM 1571 C C . LEU A 1 191 ? -11.752 -4.062 17.913 1.00 71.88 191 LEU A C 1
ATOM 1573 O O . LEU A 1 191 ? -11.385 -4.652 18.937 1.00 71.88 191 LEU A O 1
ATOM 1577 N N . TRP A 1 192 ? -12.277 -4.672 16.870 1.00 73.19 192 TRP A N 1
ATOM 1578 C CA . TRP A 1 192 ? -12.451 -6.104 16.730 1.00 73.19 192 TRP A CA 1
ATOM 1579 C C . TRP A 1 192 ? -11.386 -6.645 15.792 1.00 73.19 192 TRP A C 1
ATOM 1581 O O . TRP A 1 192 ? -10.959 -5.934 14.890 1.00 73.19 192 TRP A O 1
ATOM 1591 N N . TYR A 1 193 ? -10.979 -7.889 16.006 1.00 73.75 193 TYR A N 1
ATOM 1592 C CA . TYR A 1 193 ? -10.257 -8.681 15.024 1.00 73.75 193 TYR A CA 1
ATOM 1593 C C . TYR A 1 193 ? -10.921 -10.030 14.866 1.00 73.75 193 TYR A C 1
ATOM 1595 O O . TYR A 1 193 ? -11.061 -10.781 15.838 1.00 73.75 193 TYR A O 1
ATOM 1603 N N . ASP A 1 194 ? -11.363 -10.292 13.644 1.00 78.75 194 ASP A N 1
ATOM 1604 C CA . ASP A 1 194 ? -12.382 -11.284 13.343 1.00 78.75 194 ASP A CA 1
ATOM 1605 C C . ASP A 1 194 ? -13.609 -11.025 14.239 1.00 78.75 194 ASP A C 1
ATOM 1607 O O . ASP A 1 194 ? -14.198 -9.944 14.189 1.00 78.75 194 ASP A O 1
ATOM 1611 N N . ASP A 1 195 ? -13.943 -11.969 15.117 1.00 76.75 195 ASP A N 1
ATOM 1612 C CA . ASP A 1 195 ? -15.054 -11.850 16.070 1.00 76.75 195 ASP A CA 1
ATOM 1613 C C . ASP A 1 195 ? -14.569 -11.629 17.513 1.00 76.75 195 ASP A C 1
ATOM 1615 O O . ASP A 1 195 ? -15.344 -11.655 18.472 1.00 76.75 195 ASP A O 1
ATOM 1619 N N . LYS A 1 196 ? -13.261 -11.408 17.697 1.00 68.25 196 LYS A N 1
ATOM 1620 C CA . LYS A 1 196 ? -12.665 -11.153 19.007 1.00 68.25 196 LYS A CA 1
ATOM 1621 C C . LYS A 1 196 ? -12.506 -9.659 19.218 1.00 68.25 196 LYS A C 1
ATOM 1623 O O . LYS A 1 196 ? -11.807 -8.971 18.481 1.00 68.25 196 LYS A O 1
ATOM 1628 N N . LYS A 1 197 ? -13.097 -9.160 20.296 1.00 69.69 197 LYS A N 1
ATOM 1629 C CA . LYS A 1 197 ? -12.843 -7.809 20.792 1.00 69.69 197 LYS A CA 1
ATOM 1630 C C . LYS A 1 197 ? -11.380 -7.708 21.227 1.00 69.69 197 LYS A C 1
ATOM 1632 O O . LYS A 1 197 ? -11.004 -8.322 22.222 1.00 69.69 197 LYS A O 1
ATOM 1637 N N . ILE A 1 198 ? -10.558 -6.964 20.484 1.00 64.44 198 ILE A N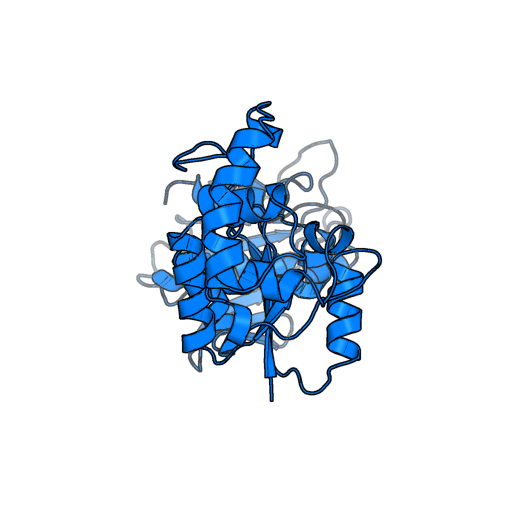 1
ATOM 1638 C CA . ILE A 1 198 ? -9.157 -6.727 20.864 1.00 64.44 198 ILE A CA 1
ATOM 1639 C C . ILE A 1 198 ? -9.053 -5.509 21.758 1.00 64.44 198 ILE A C 1
ATOM 1641 O O . ILE A 1 198 ? -8.235 -5.513 22.670 1.00 64.44 198 ILE A O 1
ATOM 1645 N N . LEU A 1 199 ? -9.851 -4.481 21.465 1.00 61.94 199 LEU A N 1
ATOM 1646 C CA . LEU A 1 199 ? -9.741 -3.170 22.075 1.00 61.94 199 LEU A CA 1
ATOM 1647 C C . LEU A 1 199 ? -11.102 -2.682 22.517 1.00 61.94 199 LEU A C 1
ATOM 1649 O O . LEU A 1 199 ? -12.039 -2.616 21.727 1.00 61.94 199 LEU A O 1
ATOM 1653 N N . ALA A 1 200 ? -11.196 -2.325 23.785 1.00 56.62 200 ALA A N 1
ATOM 1654 C CA . ALA A 1 200 ? -12.287 -1.531 24.311 1.00 56.62 200 ALA A CA 1
ATOM 1655 C C . ALA A 1 200 ? -11.692 -0.214 24.765 1.00 56.62 200 ALA A C 1
ATOM 1657 O O . ALA A 1 200 ? -10.806 -0.233 25.619 1.00 56.62 200 ALA A O 1
ATOM 1658 N N . SER A 1 201 ? -12.161 0.880 24.187 1.00 60.62 201 SER A N 1
ATOM 1659 C CA . SER A 1 201 ? -11.875 2.221 24.648 1.00 60.62 201 SER A CA 1
ATOM 1660 C C . SER A 1 201 ? -13.069 2.722 25.437 1.00 60.62 201 SER A C 1
ATOM 1662 O O . SER A 1 201 ? -14.140 2.850 24.854 1.00 60.62 201 SER A O 1
ATOM 1664 N N . LYS A 1 202 ? -12.906 2.975 26.741 1.00 55.34 202 LYS A N 1
ATOM 1665 C CA . LYS A 1 202 ? -13.954 3.638 27.525 1.00 55.34 202 LYS A CA 1
ATOM 1666 C C . LYS A 1 202 ? -13.715 5.141 27.563 1.00 55.34 202 LYS A C 1
ATOM 1668 O O . LYS A 1 202 ? -12.674 5.557 28.082 1.00 55.34 202 LYS A O 1
ATOM 1673 N N . TYR A 1 203 ? -14.665 5.934 27.072 1.00 54.47 203 TYR A N 1
ATOM 1674 C CA . TYR A 1 203 ? -14.641 7.386 27.228 1.00 54.47 203 TYR A CA 1
ATOM 1675 C C . TYR A 1 203 ? -14.802 7.738 28.710 1.00 54.47 203 TYR A C 1
ATOM 1677 O O . TYR A 1 203 ? -15.792 7.375 29.355 1.00 54.47 203 TYR A O 1
ATOM 1685 N N . ARG A 1 204 ? -13.821 8.436 29.290 1.00 52.38 204 ARG A N 1
ATOM 1686 C CA . ARG A 1 204 ? -13.947 8.983 30.647 1.00 52.38 204 ARG A CA 1
ATOM 1687 C C . ARG A 1 204 ? -13.750 10.493 30.639 1.00 52.38 204 ARG A C 1
ATOM 1689 O O . ARG A 1 204 ? -12.622 10.956 30.626 1.00 52.38 204 ARG A O 1
ATOM 1696 N N . TYR A 1 205 ? -14.881 11.194 30.726 1.00 48.50 205 TYR A N 1
ATOM 1697 C CA . TYR A 1 205 ? -15.098 12.549 31.254 1.00 48.50 205 TYR A CA 1
ATOM 1698 C C . TYR A 1 205 ? -14.172 13.683 30.765 1.00 48.50 205 TYR A C 1
ATOM 1700 O O . TYR A 1 205 ? -12.979 13.717 31.048 1.00 48.50 205 TYR A O 1
ATOM 1708 N N . SER A 1 206 ? -14.774 14.716 30.169 1.00 43.84 206 SER A N 1
ATOM 1709 C CA . SER A 1 206 ? -14.149 16.020 29.934 1.00 43.84 206 SER A CA 1
ATOM 1710 C C . SER A 1 206 ? -14.086 16.838 31.231 1.00 43.84 206 SER A C 1
ATOM 1712 O O . SER A 1 206 ? -15.129 17.153 31.808 1.00 43.84 206 SER A O 1
ATOM 1714 N N . HIS A 1 207 ? -12.900 17.247 31.685 1.00 41.91 207 HIS A N 1
ATOM 1715 C CA . HIS A 1 207 ? -12.797 18.294 32.706 1.00 41.91 207 HIS A CA 1
ATOM 1716 C C . HIS A 1 207 ? -12.429 19.626 32.052 1.00 41.91 207 HIS A C 1
ATOM 1718 O O . HIS A 1 207 ? -11.288 19.834 31.647 1.00 41.91 207 HIS A O 1
ATOM 1724 N N . SER A 1 208 ? -13.395 20.542 31.973 1.00 39.31 208 SER A N 1
ATOM 1725 C CA . SER A 1 208 ? -13.137 21.925 31.591 1.00 39.31 208 SER A CA 1
ATOM 1726 C C . SER A 1 208 ? -12.716 22.725 32.825 1.00 39.31 208 SER A C 1
ATOM 1728 O O . SER A 1 208 ? -13.546 23.339 33.494 1.00 39.31 208 SER A O 1
ATOM 1730 N N . SER A 1 209 ? -11.421 22.784 33.116 1.00 38.75 209 SER A N 1
ATOM 1731 C CA . SER A 1 209 ? -10.887 23.979 33.770 1.00 38.75 209 SER A CA 1
ATOM 1732 C C . SER A 1 209 ? -10.339 24.885 32.663 1.00 38.75 209 SER A C 1
ATOM 1734 O O . SER A 1 209 ? -9.451 24.506 31.902 1.00 38.75 209 SER A O 1
ATOM 1736 N N . ARG A 1 210 ? -10.941 26.075 32.508 1.00 41.59 210 ARG A N 1
ATOM 1737 C CA . ARG A 1 210 ? -10.603 27.085 31.476 1.00 41.59 210 ARG A CA 1
ATOM 1738 C C . ARG A 1 210 ? -10.906 26.699 30.009 1.00 41.59 210 ARG A C 1
ATOM 1740 O O . ARG A 1 210 ? -10.147 27.065 29.120 1.00 41.59 210 ARG A O 1
ATOM 1747 N N . GLY A 1 211 ? -12.010 25.992 29.738 1.00 40.59 211 GLY A N 1
ATOM 1748 C CA . GLY A 1 211 ? -12.499 25.777 28.358 1.00 40.59 211 GLY A CA 1
ATOM 1749 C C . GLY A 1 211 ? -11.712 24.758 27.521 1.00 40.59 211 GLY A C 1
ATOM 1750 O O . GLY A 1 211 ? -11.705 24.844 26.298 1.00 40.59 211 GLY A O 1
ATOM 1751 N N . LYS A 1 212 ? -11.028 23.810 28.172 1.00 45.59 212 LYS A N 1
ATOM 1752 C CA . LYS A 1 212 ? -10.237 22.756 27.520 1.00 45.59 212 LYS A CA 1
ATOM 1753 C C . LYS A 1 212 ? -11.018 21.441 27.461 1.00 45.59 212 LYS A C 1
ATOM 1755 O O . LYS A 1 212 ? -11.645 21.064 28.452 1.00 45.59 212 LYS A O 1
ATOM 1760 N N . LEU A 1 213 ? -10.950 20.741 26.327 1.00 45.22 213 LEU A N 1
ATOM 1761 C CA . LEU A 1 213 ? -11.502 19.396 26.157 1.00 45.22 213 LEU A CA 1
ATOM 1762 C C . LEU A 1 213 ? -10.362 18.378 26.269 1.00 45.22 213 LEU A C 1
ATOM 1764 O O . LEU A 1 213 ? -9.438 18.419 25.465 1.00 45.22 213 LEU A O 1
ATOM 1768 N N . LEU A 1 214 ? -10.438 17.492 27.265 1.00 47.78 214 LEU A N 1
ATOM 1769 C CA . LEU A 1 214 ? -9.569 16.322 27.384 1.00 47.78 214 LEU A CA 1
ATOM 1770 C C . LEU A 1 214 ? -10.390 15.069 27.095 1.00 47.78 214 LEU A C 1
ATOM 1772 O O . LEU A 1 214 ? -11.257 14.699 27.886 1.00 47.78 214 LEU A O 1
ATOM 1776 N N . LEU A 1 215 ? -10.138 14.443 25.946 1.00 49.94 215 LEU A N 1
ATOM 1777 C CA . LEU A 1 215 ? -10.724 13.152 25.589 1.00 49.94 215 LEU A CA 1
ATOM 1778 C C . LEU A 1 215 ? -9.798 12.054 26.099 1.00 49.94 215 LEU A C 1
ATOM 1780 O O . LEU A 1 215 ? -8.769 11.844 25.481 1.00 49.94 215 LEU A O 1
ATOM 1784 N N . VAL A 1 216 ? -10.124 11.391 27.214 1.00 52.41 216 VAL A N 1
ATOM 1785 C CA . VAL A 1 216 ? -9.341 10.251 27.720 1.00 52.41 216 VAL A CA 1
ATOM 1786 C C . VAL A 1 216 ? -9.964 8.940 27.267 1.00 52.41 216 VAL A C 1
ATOM 1788 O O . VAL A 1 216 ? -11.084 8.600 27.657 1.00 52.41 216 VAL A O 1
ATOM 1791 N N . TYR A 1 217 ? -9.188 8.175 26.509 1.00 53.31 217 TYR A N 1
ATOM 1792 C CA . TYR A 1 217 ? -9.546 6.834 26.069 1.00 53.31 217 TYR A CA 1
ATOM 1793 C C . TYR A 1 217 ? -8.790 5.780 26.867 1.00 53.31 217 TYR A C 1
ATOM 1795 O O . TYR A 1 217 ? -7.565 5.727 26.802 1.00 53.31 217 TYR A O 1
ATOM 1803 N N . GLN A 1 218 ? -9.517 4.944 27.614 1.00 54.00 218 GLN A N 1
ATOM 1804 C CA . GLN A 1 218 ? -8.945 3.812 28.345 1.00 54.00 218 GLN A CA 1
ATOM 1805 C C . GLN A 1 218 ? -8.928 2.569 27.457 1.00 54.00 218 GLN A C 1
ATOM 1807 O O . GLN A 1 218 ? -9.976 1.971 27.245 1.00 54.00 218 GLN A O 1
ATOM 1812 N N . VAL A 1 219 ? -7.749 2.162 26.999 1.00 54.19 219 VAL A N 1
ATOM 1813 C CA . VAL A 1 219 ? -7.562 1.114 25.983 1.00 54.19 219 VAL A CA 1
ATOM 1814 C C . VAL A 1 219 ? -7.150 -0.213 26.631 1.00 54.19 219 VAL A C 1
ATOM 1816 O O . VAL A 1 219 ? -6.128 -0.243 27.307 1.00 54.19 219 VAL A O 1
ATOM 1819 N N . ARG A 1 220 ? -7.901 -1.306 26.422 1.00 54.84 220 ARG A N 1
ATOM 1820 C CA . ARG A 1 220 ? -7.563 -2.663 26.922 1.00 54.84 220 ARG A CA 1
ATOM 1821 C C . ARG A 1 220 ? -7.217 -3.612 25.776 1.00 54.84 220 ARG A C 1
ATOM 1823 O O . ARG A 1 220 ? -8.101 -3.857 24.966 1.00 54.84 220 ARG A O 1
ATOM 1830 N N . ILE A 1 221 ? -5.993 -4.157 25.736 1.00 53.22 221 ILE A N 1
ATOM 1831 C CA . ILE A 1 221 ? -5.518 -5.058 24.661 1.00 53.22 221 ILE A CA 1
ATOM 1832 C C . ILE A 1 221 ? -5.392 -6.510 25.138 1.00 53.22 221 ILE A C 1
ATOM 1834 O O . ILE A 1 221 ? -4.684 -6.780 26.106 1.00 53.22 221 ILE A O 1
ATOM 1838 N N . PHE A 1 222 ? -6.007 -7.447 24.405 1.00 50.41 222 PHE A N 1
ATOM 1839 C CA . PHE A 1 222 ? -6.032 -8.881 24.748 1.00 50.41 222 PHE A CA 1
ATOM 1840 C C . PHE A 1 222 ? -5.011 -9.763 23.994 1.00 50.41 222 PHE A C 1
ATOM 1842 O O . PHE A 1 222 ? -4.873 -10.941 24.319 1.00 50.41 222 PHE A O 1
ATOM 1849 N N . ASN A 1 223 ? -4.287 -9.233 22.998 1.00 54.31 223 ASN A N 1
ATOM 1850 C CA . ASN A 1 223 ? -3.263 -9.972 22.242 1.00 54.31 223 ASN A CA 1
ATOM 1851 C C . ASN A 1 223 ? -2.006 -9.116 22.016 1.00 54.31 223 ASN A C 1
ATOM 1853 O O . ASN A 1 223 ? -2.076 -8.081 21.358 1.00 54.31 223 ASN A O 1
ATOM 1857 N N . LYS A 1 224 ? -0.850 -9.579 22.517 1.00 55.16 224 LYS A N 1
ATOM 1858 C CA . LYS A 1 224 ? 0.428 -8.851 22.445 1.00 55.16 224 LYS A CA 1
ATOM 1859 C C . LYS A 1 224 ? 0.921 -8.591 21.023 1.00 55.16 224 LYS A C 1
ATOM 1861 O O . LYS A 1 224 ? 1.432 -7.509 20.764 1.00 55.16 224 LYS A O 1
ATOM 1866 N N . GLN A 1 225 ? 0.745 -9.545 20.110 1.00 54.19 225 GLN A N 1
ATOM 1867 C CA . GLN A 1 225 ? 1.188 -9.395 18.715 1.00 54.19 225 GLN A CA 1
ATOM 1868 C C . GLN A 1 225 ? 0.389 -8.317 17.971 1.00 54.19 225 GLN A C 1
ATOM 1870 O O . GLN A 1 225 ? 0.877 -7.723 17.020 1.00 54.19 225 GLN A O 1
ATOM 1875 N N . MET A 1 226 ? -0.818 -8.021 18.457 1.00 52.66 226 MET A N 1
ATOM 1876 C CA . MET A 1 226 ? -1.735 -7.057 17.854 1.00 52.66 226 MET A CA 1
ATOM 1877 C C . MET A 1 226 ? -1.634 -5.672 18.493 1.00 52.66 226 MET A C 1
ATOM 1879 O O . MET A 1 226 ? -2.349 -4.772 18.070 1.00 52.66 226 MET A O 1
ATOM 1883 N N . ILE A 1 227 ? -0.772 -5.481 19.504 1.00 57.91 227 ILE A N 1
ATOM 1884 C CA . ILE A 1 227 ? -0.649 -4.203 20.222 1.00 57.91 227 ILE A CA 1
ATOM 1885 C C . ILE A 1 227 ? -0.246 -3.087 19.261 1.00 57.91 227 ILE A C 1
ATOM 1887 O O . ILE A 1 227 ? -0.940 -2.077 19.194 1.00 57.91 227 ILE A O 1
ATOM 1891 N N . LYS A 1 228 ? 0.845 -3.275 18.507 1.00 58.62 228 LYS A N 1
ATOM 1892 C CA . LYS A 1 228 ? 1.355 -2.230 17.613 1.00 58.62 228 LYS A CA 1
ATOM 1893 C C . LYS A 1 228 ? 0.350 -1.887 16.502 1.00 58.62 228 LYS A C 1
ATOM 1895 O O . LYS A 1 228 ? -0.023 -0.717 16.430 1.00 58.62 228 LYS A O 1
ATOM 1900 N N . PRO A 1 229 ? -0.180 -2.850 15.714 1.00 58.09 229 PRO A N 1
ATOM 1901 C CA . PRO A 1 229 ? -1.171 -2.531 14.684 1.00 58.09 229 PRO A CA 1
ATOM 1902 C C . PRO A 1 229 ? -2.432 -1.881 15.264 1.00 58.09 229 PRO A C 1
ATOM 1904 O O . PRO A 1 229 ? -2.881 -0.855 14.764 1.00 58.09 229 PRO A O 1
ATOM 1907 N N . ALA A 1 230 ? -2.972 -2.408 16.370 1.00 61.75 230 ALA A N 1
ATOM 1908 C CA . ALA A 1 230 ? -4.177 -1.860 16.991 1.00 61.75 230 ALA A CA 1
ATOM 1909 C C . ALA A 1 230 ? -3.986 -0.422 17.493 1.00 61.75 230 ALA A C 1
ATOM 1911 O O . ALA A 1 230 ? -4.886 0.399 17.325 1.00 61.75 230 ALA A O 1
ATOM 1912 N N . ILE A 1 231 ? -2.832 -0.108 18.093 1.00 64.94 231 ILE A N 1
ATOM 1913 C CA . ILE A 1 231 ? -2.508 1.248 18.551 1.00 64.94 231 ILE A CA 1
ATOM 1914 C C . ILE A 1 231 ? -2.346 2.189 17.359 1.00 64.94 231 ILE A C 1
ATOM 1916 O O . ILE A 1 231 ? -2.947 3.260 17.377 1.00 64.94 231 ILE A O 1
ATOM 1920 N N . ARG A 1 232 ? -1.608 1.792 16.311 1.00 65.31 232 ARG A N 1
ATOM 1921 C CA . ARG A 1 232 ? -1.444 2.609 15.094 1.00 65.31 232 ARG A CA 1
ATOM 1922 C C . ARG A 1 232 ? -2.799 2.957 14.484 1.00 65.31 232 ARG A C 1
ATOM 1924 O O . ARG A 1 232 ? -3.091 4.125 14.239 1.00 65.31 232 ARG A O 1
ATOM 1931 N N . ILE A 1 233 ? -3.656 1.953 14.315 1.00 65.25 233 ILE A N 1
ATOM 1932 C CA . ILE A 1 233 ? -4.995 2.141 13.763 1.00 65.25 233 ILE A CA 1
ATOM 1933 C C . ILE A 1 233 ? -5.854 3.032 14.682 1.00 65.25 233 ILE A C 1
ATOM 1935 O O . ILE A 1 233 ? -6.542 3.930 14.196 1.00 65.25 233 ILE A O 1
ATOM 1939 N N . LEU A 1 234 ? -5.808 2.820 16.004 1.00 68.38 234 LEU A N 1
ATOM 1940 C CA . LEU A 1 234 ? -6.564 3.630 16.961 1.00 68.38 234 LEU A CA 1
ATOM 1941 C C . LEU A 1 234 ? -6.113 5.094 16.943 1.00 68.38 234 LEU A C 1
ATOM 1943 O O . LEU A 1 234 ? -6.971 5.968 16.928 1.00 68.38 234 LEU A O 1
ATOM 1947 N N . ILE A 1 235 ? -4.806 5.369 16.926 1.00 67.50 235 ILE A N 1
ATOM 1948 C CA . ILE A 1 235 ? -4.273 6.736 16.839 1.00 67.50 235 ILE A CA 1
ATOM 1949 C C . ILE A 1 235 ? -4.826 7.417 15.589 1.00 67.50 235 ILE A C 1
ATOM 1951 O O . ILE A 1 235 ? -5.437 8.474 15.712 1.00 67.50 235 ILE A O 1
ATOM 1955 N N . LYS A 1 236 ? -4.721 6.775 14.417 1.00 65.25 236 LYS A N 1
ATOM 1956 C CA . LYS A 1 236 ? -5.235 7.329 13.154 1.00 65.25 236 LYS A CA 1
ATOM 1957 C C . LYS A 1 236 ? -6.745 7.616 13.216 1.00 65.25 236 LYS A C 1
ATOM 1959 O O . LYS A 1 236 ? -7.191 8.672 12.775 1.00 65.25 236 LYS A O 1
ATOM 1964 N N . GLN A 1 237 ? -7.540 6.727 13.820 1.00 65.88 237 GLN A N 1
ATOM 1965 C CA . GLN A 1 237 ? -8.985 6.945 14.000 1.00 65.88 237 GLN A CA 1
ATOM 1966 C C . GLN A 1 237 ? -9.321 8.049 15.007 1.00 65.88 237 GLN A C 1
ATOM 1968 O O . GLN A 1 237 ? -10.218 8.856 14.768 1.00 65.88 237 GLN A O 1
ATOM 1973 N N . LEU A 1 238 ? -8.596 8.121 16.121 1.00 64.69 238 LEU A N 1
ATOM 1974 C CA . LEU A 1 238 ? -8.763 9.185 17.107 1.00 64.69 238 LEU A CA 1
ATOM 1975 C C . LEU A 1 238 ? -8.357 10.546 16.543 1.00 64.69 238 LEU A C 1
ATOM 1977 O O . LEU A 1 238 ? -8.973 11.548 16.896 1.00 64.69 238 LEU A O 1
ATOM 1981 N N . THR A 1 239 ? -7.376 10.584 15.638 1.00 60.03 239 THR A N 1
ATOM 1982 C CA . THR A 1 239 ? -7.011 11.799 14.908 1.00 60.03 239 THR A CA 1
ATOM 1983 C C . THR A 1 239 ? -8.142 12.311 14.033 1.00 60.03 239 THR A C 1
ATOM 1985 O O . THR A 1 239 ? -8.462 13.496 14.111 1.00 60.03 239 THR A O 1
ATOM 1988 N N . LYS A 1 240 ? -8.813 11.427 13.289 1.00 60.44 240 LYS A N 1
ATOM 1989 C CA . LYS A 1 240 ? -10.024 11.786 12.542 1.00 60.44 240 LYS A CA 1
ATOM 1990 C C . LYS A 1 240 ? -11.127 12.321 13.460 1.00 60.44 240 LYS A C 1
ATOM 1992 O O . LYS A 1 240 ? -11.644 13.407 13.235 1.00 60.44 240 LYS A O 1
ATOM 1997 N N . TYR A 1 241 ? -11.441 11.592 14.530 1.00 61.19 241 TYR A N 1
ATOM 1998 C CA . TYR A 1 241 ? -12.520 11.972 15.445 1.00 61.19 241 TYR A CA 1
ATOM 1999 C C . TYR A 1 241 ? -12.265 13.316 16.150 1.00 61.19 241 TYR A C 1
ATOM 2001 O O . TYR A 1 241 ? -13.180 14.120 16.306 1.00 61.19 241 TYR A O 1
ATOM 2009 N N . ALA A 1 242 ? -11.021 13.588 16.558 1.00 55.91 242 ALA A N 1
ATOM 2010 C CA . ALA A 1 242 ? -10.648 14.869 17.159 1.00 55.91 242 ALA A CA 1
ATOM 2011 C C . ALA A 1 242 ? -10.788 16.042 16.172 1.00 55.91 242 ALA A C 1
ATOM 2013 O O . ALA A 1 242 ? -11.218 17.127 16.570 1.00 55.91 242 ALA A O 1
ATOM 2014 N N . TYR A 1 243 ? -10.471 15.809 14.894 1.00 56.47 243 TYR A N 1
ATOM 2015 C CA . TYR A 1 243 ? -10.655 16.790 13.828 1.00 56.47 243 TYR A CA 1
ATOM 2016 C C . TYR A 1 243 ? -12.137 17.087 13.566 1.00 56.47 243 TYR A C 1
ATOM 2018 O O . TYR A 1 243 ? -12.524 18.252 13.543 1.00 56.47 243 TYR A O 1
ATOM 2026 N N . ASP A 1 244 ? -12.982 16.056 13.459 1.00 58.97 244 ASP A N 1
ATOM 2027 C CA . ASP A 1 244 ? -14.433 16.218 13.260 1.00 58.97 244 ASP A CA 1
ATOM 2028 C C . ASP A 1 244 ? -15.093 17.011 14.408 1.00 58.97 244 ASP A C 1
ATOM 2030 O O . ASP A 1 244 ? -16.088 17.710 14.215 1.00 58.97 244 ASP A O 1
ATOM 2034 N N . LEU A 1 245 ? -14.514 16.940 15.611 1.00 56.09 245 LEU A N 1
ATOM 2035 C CA . LEU A 1 245 ? -14.928 17.715 16.784 1.00 56.09 245 LEU A CA 1
ATOM 2036 C C . LEU A 1 245 ? -14.314 19.123 16.855 1.00 56.09 245 LEU A C 1
ATOM 2038 O O . LEU A 1 245 ? -14.506 19.815 17.857 1.00 56.09 245 LEU A O 1
ATOM 2042 N N . ASN A 1 246 ? -13.584 19.549 15.822 1.00 54.06 246 ASN A N 1
ATOM 2043 C CA . ASN A 1 246 ? -12.927 20.851 15.715 1.00 54.06 246 ASN A CA 1
ATOM 2044 C C . ASN A 1 246 ? -12.045 21.173 16.935 1.00 54.06 246 ASN A C 1
ATOM 2046 O O . ASN A 1 246 ? -12.019 22.298 17.442 1.00 54.06 246 ASN A O 1
ATOM 2050 N N . CYS A 1 247 ? -11.390 20.148 17.480 1.00 49.31 247 CYS A N 1
ATOM 2051 C CA . CYS A 1 247 ? -10.505 20.320 18.615 1.00 49.31 247 CYS A CA 1
ATOM 2052 C C . CYS A 1 247 ? -9.145 20.812 18.093 1.00 49.31 247 CYS A C 1
ATOM 2054 O O . CYS A 1 247 ? -8.559 20.164 17.235 1.00 49.31 247 CYS A O 1
ATOM 2056 N N . ASP A 1 248 ? -8.616 21.920 18.619 1.00 42.44 248 ASP A N 1
ATOM 2057 C CA . ASP A 1 248 ? -7.240 22.372 18.351 1.00 42.44 248 ASP A CA 1
ATOM 2058 C C . ASP A 1 248 ? -6.263 21.730 19.358 1.00 42.44 248 ASP A C 1
ATOM 2060 O O . ASP A 1 248 ? -6.491 21.794 20.570 1.00 42.44 248 ASP A O 1
ATOM 2064 N N . ASP A 1 249 ? -5.174 21.166 18.834 1.00 44.50 249 ASP A N 1
ATOM 2065 C CA . ASP A 1 249 ? -3.950 20.698 19.503 1.00 44.50 249 ASP A CA 1
ATOM 2066 C C . ASP A 1 249 ? -3.895 19.331 20.241 1.00 44.50 249 ASP A C 1
ATOM 2068 O O . ASP A 1 249 ? -4.567 19.082 21.240 1.00 44.50 249 ASP A O 1
ATOM 2072 N N . GLY A 1 250 ? -2.918 18.513 19.806 1.00 45.34 250 GLY A N 1
ATOM 2073 C CA . GLY A 1 250 ? -2.068 17.632 20.632 1.00 45.34 250 GLY A CA 1
ATOM 2074 C C . GLY A 1 250 ? -2.649 16.291 21.107 1.00 45.34 250 GLY A C 1
ATOM 2075 O O . GLY A 1 250 ? -3.716 16.242 21.710 1.00 45.34 250 GLY A O 1
ATOM 2076 N N . PHE A 1 251 ? -1.890 15.196 20.931 1.00 44.75 251 PHE A N 1
ATOM 2077 C CA . PHE A 1 251 ? -2.211 13.882 21.515 1.00 44.75 251 PHE A CA 1
ATOM 2078 C C . PHE A 1 251 ? -1.266 13.587 22.680 1.00 44.75 251 PHE A C 1
ATOM 2080 O O . PHE A 1 251 ? -0.049 13.604 22.529 1.00 44.75 251 PHE A O 1
ATOM 2087 N N . VAL A 1 252 ? -1.804 13.240 23.841 1.00 43.84 252 VAL A N 1
ATOM 2088 C CA . VAL A 1 252 ? -1.015 12.721 24.961 1.00 43.84 252 VAL A CA 1
ATOM 2089 C C . VAL A 1 252 ? -1.230 11.219 25.024 1.00 43.84 252 VAL A C 1
ATOM 2091 O O . VAL A 1 252 ? -2.335 10.766 25.311 1.00 43.84 252 VAL A O 1
ATOM 2094 N N . LEU A 1 253 ? -0.183 10.446 24.752 1.00 47.19 253 LEU A N 1
ATOM 2095 C CA . LEU A 1 253 ? -0.181 9.001 24.955 1.00 47.19 253 LEU A CA 1
ATOM 2096 C C . LEU A 1 253 ? 0.441 8.728 26.321 1.00 47.19 253 LEU A C 1
ATOM 2098 O O . LEU A 1 253 ? 1.614 8.981 26.564 1.00 47.19 253 LEU A O 1
ATOM 2102 N N . VAL A 1 254 ? -0.364 8.231 27.246 1.00 45.72 254 VAL A N 1
ATOM 2103 C CA . VAL A 1 254 ? 0.068 7.889 28.596 1.00 45.72 254 VAL A CA 1
ATOM 2104 C C . VAL A 1 254 ? -0.036 6.380 28.766 1.00 45.72 254 VAL A C 1
ATOM 2106 O O . VAL A 1 254 ? -1.131 5.815 28.743 1.00 45.72 254 VAL A O 1
ATOM 2109 N N . ALA A 1 255 ? 1.097 5.723 28.992 1.00 45.09 255 ALA A N 1
ATOM 2110 C CA . ALA A 1 255 ? 1.148 4.341 29.452 1.00 45.09 255 ALA A CA 1
ATOM 2111 C C . ALA A 1 255 ? 1.455 4.355 30.958 1.00 45.09 255 ALA A C 1
ATOM 2113 O O . ALA A 1 255 ? 2.530 4.776 31.361 1.00 45.09 255 ALA A O 1
ATOM 2114 N N . ASN A 1 256 ? 0.522 3.929 31.819 1.00 41.19 256 ASN A N 1
ATOM 2115 C CA . ASN A 1 256 ? 0.758 3.915 33.270 1.00 41.19 256 ASN A CA 1
ATOM 2116 C C . ASN A 1 256 ? 0.904 2.477 33.791 1.00 41.19 256 ASN A C 1
ATOM 2118 O O . ASN A 1 256 ? -0.081 1.748 33.925 1.00 41.19 256 ASN A O 1
ATOM 2122 N N . ARG A 1 257 ? 2.145 2.082 34.108 1.00 35.88 257 ARG A N 1
ATOM 2123 C CA . ARG A 1 257 ? 2.499 0.755 34.649 1.00 35.88 257 ARG A CA 1
ATOM 2124 C C . ARG A 1 257 ? 2.198 0.617 36.153 1.00 35.88 257 ARG A C 1
ATOM 2126 O O . ARG A 1 257 ? 1.914 -0.481 36.628 1.00 35.88 257 ARG A O 1
ATOM 2133 N N . GLU A 1 258 ? 2.239 1.718 36.908 1.00 35.62 258 GLU A N 1
ATOM 2134 C CA . GLU A 1 258 ? 2.143 1.738 38.379 1.00 35.62 258 GLU A CA 1
ATOM 2135 C C . GLU A 1 258 ? 0.698 1.609 38.893 1.00 35.62 258 GLU A C 1
ATOM 2137 O O . GLU A 1 258 ? 0.456 0.910 39.878 1.00 35.62 258 GLU A O 1
ATOM 2142 N N . TYR A 1 259 ? -0.286 2.202 38.207 1.00 38.41 259 TYR A N 1
ATOM 2143 C CA . TYR A 1 259 ? -1.678 2.238 38.690 1.00 38.41 259 TYR A CA 1
ATOM 2144 C C . TYR A 1 259 ? -2.405 0.876 38.646 1.00 38.41 259 TYR A C 1
ATOM 2146 O O . TYR A 1 259 ? -3.488 0.731 39.212 1.00 38.41 259 TYR A O 1
ATOM 2154 N N . PHE A 1 260 ? -1.822 -0.144 38.001 1.00 39.94 260 PHE A N 1
ATOM 2155 C CA . PHE A 1 260 ? -2.516 -1.400 37.686 1.00 39.94 260 PHE A CA 1
ATOM 2156 C C . PHE A 1 260 ? -1.733 -2.681 38.015 1.00 39.94 260 PHE A C 1
ATOM 2158 O O . PHE A 1 260 ? -2.052 -3.747 37.487 1.00 39.94 260 PHE A O 1
ATOM 2165 N N . LYS A 1 261 ? -0.796 -2.631 38.977 1.00 33.97 261 LYS A N 1
ATOM 2166 C CA . LYS A 1 261 ? -0.019 -3.780 39.517 1.00 33.97 261 LYS A CA 1
ATOM 2167 C C . LYS A 1 261 ? -0.837 -5.009 39.986 1.00 33.97 261 LYS A C 1
ATOM 2169 O O . LYS A 1 261 ? -0.258 -5.999 40.424 1.00 33.97 261 LYS A O 1
ATOM 2174 N N . ARG A 1 262 ? -2.172 -4.986 39.912 1.00 35.16 262 ARG A N 1
ATOM 2175 C CA . ARG A 1 262 ? -3.072 -6.076 40.330 1.00 35.16 262 ARG A CA 1
ATOM 2176 C C . ARG A 1 262 ? -3.642 -6.936 39.197 1.00 35.16 262 ARG A C 1
ATOM 2178 O O . ARG A 1 262 ? -4.288 -7.933 39.505 1.00 35.16 262 ARG A O 1
ATOM 2185 N N . ILE A 1 263 ? -3.429 -6.607 37.921 1.00 34.22 263 ILE A N 1
ATOM 2186 C CA . ILE A 1 263 ? -4.114 -7.296 36.813 1.00 34.22 263 ILE A CA 1
ATOM 2187 C C . ILE A 1 263 ? -3.089 -7.962 35.887 1.00 34.22 263 ILE A C 1
ATOM 2189 O O . ILE A 1 263 ? -2.332 -7.295 35.194 1.00 34.22 263 ILE A O 1
ATOM 2193 N N . LYS A 1 264 ? -3.044 -9.300 35.900 1.00 31.75 264 LYS A N 1
ATOM 2194 C CA . LYS A 1 264 ? -1.988 -10.116 35.267 1.00 31.75 264 LYS A CA 1
ATOM 2195 C C . LYS A 1 264 ? -2.049 -10.222 33.728 1.00 31.75 264 LYS A C 1
ATOM 2197 O O . LYS A 1 264 ? -1.172 -10.868 33.162 1.00 31.75 264 LYS A O 1
ATOM 2202 N N . THR A 1 265 ? -3.034 -9.635 33.042 1.00 32.84 265 THR A N 1
ATOM 2203 C CA . THR A 1 265 ? -3.265 -9.910 31.603 1.00 32.84 265 THR A CA 1
ATOM 2204 C C . THR A 1 265 ? -3.636 -8.709 30.722 1.00 32.84 265 THR A C 1
ATOM 2206 O O . THR A 1 265 ? -3.868 -8.917 29.538 1.00 32.84 265 THR A O 1
ATOM 2209 N N . ASP A 1 266 ? -3.657 -7.473 31.236 1.00 33.56 266 ASP A N 1
ATOM 2210 C CA . ASP A 1 266 ? -4.171 -6.307 30.496 1.00 33.56 266 ASP A CA 1
ATOM 2211 C C . ASP A 1 266 ? -3.147 -5.161 30.419 1.00 33.56 266 ASP A C 1
ATOM 2213 O O . ASP A 1 266 ? -2.587 -4.758 31.439 1.00 33.56 266 ASP A O 1
ATOM 2217 N N . PHE A 1 267 ? -2.939 -4.607 29.219 1.00 35.28 267 PHE A N 1
ATOM 2218 C CA . PHE A 1 267 ? -2.228 -3.337 29.010 1.00 35.28 267 PHE A CA 1
ATOM 2219 C C . PHE A 1 267 ? -3.241 -2.192 28.961 1.00 35.28 267 PHE A C 1
ATOM 2221 O O . PHE A 1 267 ? -4.283 -2.342 28.322 1.00 35.28 267 PHE A O 1
ATOM 2228 N N . TRP A 1 268 ? -2.927 -1.073 29.621 1.00 36.94 268 TRP A N 1
ATOM 2229 C CA . TRP A 1 268 ? -3.791 0.104 29.724 1.00 36.94 268 TRP A CA 1
ATOM 2230 C C . TRP A 1 268 ? -3.077 1.344 29.174 1.00 36.94 268 TRP A C 1
ATOM 2232 O O . TRP A 1 268 ? -1.978 1.665 29.627 1.00 36.94 268 TRP A O 1
ATOM 2242 N N . PHE A 1 269 ? -3.724 2.056 28.248 1.00 42.47 269 PHE A N 1
ATOM 2243 C CA . PHE A 1 269 ? -3.274 3.360 27.741 1.00 42.47 269 PHE A CA 1
ATOM 2244 C C . PHE A 1 269 ? -4.338 4.422 28.001 1.00 42.47 269 PHE A C 1
ATOM 2246 O O . PHE A 1 269 ? -5.529 4.106 28.013 1.00 42.47 269 PHE A O 1
ATOM 2253 N N . VAL A 1 270 ? -3.894 5.660 28.192 1.00 43.00 270 VAL A N 1
ATOM 2254 C CA . VAL A 1 270 ? -4.702 6.877 28.141 1.00 43.00 270 VAL A CA 1
ATOM 2255 C C . VAL A 1 270 ? -4.253 7.648 26.907 1.00 43.00 270 VAL A C 1
ATOM 2257 O O . VAL A 1 270 ? -3.110 8.083 26.837 1.00 43.00 270 VAL A O 1
ATOM 2260 N N . ILE A 1 271 ? -5.137 7.784 25.923 1.00 47.59 271 ILE A N 1
ATOM 2261 C CA . ILE A 1 271 ? -4.933 8.698 24.793 1.00 47.59 271 ILE A CA 1
ATOM 2262 C C . ILE A 1 271 ? -5.776 9.930 25.096 1.00 47.59 271 ILE A C 1
ATOM 2264 O O . ILE A 1 271 ? -6.988 9.787 25.228 1.00 47.59 271 ILE A O 1
ATOM 2268 N N . GLY A 1 272 ? -5.116 11.066 25.315 1.00 42.09 272 GLY A N 1
ATOM 2269 C CA . GLY A 1 272 ? -5.664 12.374 25.671 1.00 42.09 272 GLY A CA 1
ATOM 2270 C C . GLY A 1 272 ? -5.595 13.357 24.502 1.00 42.09 272 GLY A C 1
ATOM 2271 O O . GLY A 1 272 ? -4.581 13.373 23.817 1.00 42.09 272 GLY A O 1
ATOM 2272 N N . TYR A 1 273 ? -6.603 14.205 24.300 1.00 38.16 273 TYR A N 1
ATOM 2273 C CA . TYR A 1 273 ? -6.476 15.430 23.488 1.00 38.16 273 TYR A CA 1
ATOM 2274 C C . TYR A 1 273 ? -6.285 16.638 24.409 1.00 38.16 273 TYR A C 1
ATOM 2276 O O . TYR A 1 273 ? -7.006 16.714 25.397 1.00 38.16 273 TYR A O 1
ATOM 2284 N N . GLN A 1 274 ? -5.361 17.572 24.173 1.00 39.50 274 GLN A N 1
ATOM 2285 C CA . GLN A 1 274 ? -5.268 18.756 25.042 1.00 39.50 274 GLN A CA 1
ATOM 2286 C C . GLN A 1 274 ? -4.882 20.020 24.279 1.00 39.50 274 GLN A C 1
ATOM 2288 O O . GLN A 1 274 ? -3.751 20.153 23.829 1.00 39.50 274 GLN A O 1
ATOM 2293 N N . ARG A 1 275 ? -5.761 21.030 24.328 1.00 34.59 275 ARG A N 1
ATOM 2294 C CA . ARG A 1 275 ? -5.426 22.406 23.937 1.00 34.59 275 ARG A CA 1
ATOM 2295 C C . ARG A 1 275 ? -4.346 22.982 24.864 1.00 34.59 275 ARG A C 1
ATOM 2297 O O . ARG A 1 275 ? -4.627 23.311 26.031 1.00 34.59 275 ARG A O 1
ATOM 2304 N N . VAL A 1 276 ? -3.108 23.077 24.379 1.00 32.97 276 VAL A N 1
ATOM 2305 C CA . VAL A 1 276 ? -1.968 23.627 25.131 1.00 32.97 276 VAL A CA 1
ATOM 2306 C C . VAL A 1 276 ? -1.910 25.138 24.900 1.00 32.97 276 VAL A C 1
ATOM 2308 O O . VAL A 1 276 ? -1.855 25.605 23.773 1.00 32.97 276 VAL A O 1
ATOM 2311 N N . ASN A 1 277 ? -1.936 25.923 25.980 1.00 29.95 277 ASN A N 1
ATOM 2312 C CA . ASN A 1 277 ? -1.559 27.338 25.915 1.00 29.95 277 ASN A CA 1
ATOM 2313 C C . ASN A 1 277 ? -0.063 27.429 26.259 1.00 29.95 277 ASN A C 1
ATOM 2315 O O . ASN A 1 277 ? 0.403 26.653 27.096 1.00 29.95 277 ASN A O 1
ATOM 2319 N N . ILE A 1 278 ? 0.634 28.401 25.671 1.00 30.83 278 ILE A N 1
ATOM 2320 C CA . ILE A 1 278 ? 2.089 28.679 25.661 1.00 30.83 278 ILE A CA 1
ATOM 2321 C C . ILE A 1 278 ? 2.768 28.691 27.056 1.00 30.83 278 ILE A C 1
ATOM 2323 O O . ILE A 1 278 ? 3.987 28.754 27.159 1.00 30.83 278 ILE A O 1
ATOM 2327 N N . ASN A 1 279 ? 1.994 28.598 28.142 1.00 31.06 279 ASN A N 1
ATOM 2328 C CA . ASN A 1 279 ? 2.450 28.737 29.527 1.00 31.06 279 ASN A CA 1
ATOM 2329 C C . ASN A 1 279 ? 2.503 27.419 30.335 1.00 31.06 279 ASN A C 1
ATOM 2331 O O . ASN A 1 279 ? 2.676 27.470 31.546 1.00 31.06 279 ASN A O 1
ATOM 2335 N N . GLY A 1 280 ? 2.353 26.246 29.709 1.00 33.53 280 GLY A N 1
ATOM 2336 C CA . GLY A 1 280 ? 2.937 24.990 30.221 1.00 33.53 280 GLY A CA 1
ATOM 2337 C C . GLY A 1 280 ? 2.520 24.455 31.608 1.00 33.53 280 GLY A C 1
ATOM 2338 O O . GLY A 1 280 ? 3.281 23.689 32.192 1.00 33.53 280 GLY A O 1
ATOM 2339 N N . GLU A 1 281 ? 1.356 24.800 32.169 1.00 30.69 281 GLU A N 1
ATOM 2340 C CA . GLU A 1 281 ? 0.943 24.240 33.472 1.00 30.69 281 GLU A CA 1
ATOM 2341 C C . GLU A 1 281 ? 0.212 22.886 33.350 1.00 30.69 281 GLU A C 1
ATOM 2343 O O . GLU A 1 281 ? -0.856 22.777 32.736 1.00 30.69 281 GLU A O 1
ATOM 2348 N N . PHE A 1 282 ? 0.793 21.864 33.990 1.00 36.72 282 PHE A N 1
ATOM 2349 C CA . PHE A 1 282 ? 0.342 20.469 34.028 1.00 36.72 282 PHE A CA 1
ATOM 2350 C C . PHE A 1 282 ? -0.724 20.221 35.111 1.00 36.72 282 PHE A C 1
ATOM 2352 O O . PHE A 1 282 ? -0.585 20.663 36.250 1.00 36.72 282 PHE A O 1
ATOM 2359 N N . LEU A 1 283 ? -1.754 19.426 34.799 1.00 33.94 283 LEU A N 1
ATOM 2360 C CA . LEU A 1 283 ? -2.700 18.881 35.781 1.00 33.94 283 LEU A CA 1
ATOM 2361 C C . LEU A 1 283 ? -2.695 17.352 35.696 1.00 33.94 283 LEU A C 1
ATOM 2363 O O . LEU A 1 283 ? -3.423 16.785 34.889 1.00 33.94 283 LEU A O 1
ATOM 2367 N N . THR A 1 284 ? -1.858 16.717 36.522 1.00 34.28 284 THR A N 1
ATOM 2368 C CA . THR A 1 284 ? -1.991 15.401 37.198 1.00 34.28 284 THR A CA 1
ATOM 2369 C C . THR A 1 284 ? -0.641 14.684 37.309 1.00 34.28 284 THR A C 1
ATOM 2371 O O . THR A 1 284 ? 0.145 14.655 36.368 1.00 34.28 284 THR A O 1
ATOM 2374 N N . ASN A 1 285 ? -0.382 14.095 38.485 1.00 33.50 285 ASN A N 1
ATOM 2375 C CA . ASN A 1 285 ? 0.763 13.218 38.753 1.00 33.50 285 ASN A CA 1
ATOM 2376 C C . ASN A 1 285 ? 0.626 11.929 37.933 1.00 33.50 285 ASN A C 1
ATOM 2378 O O . ASN A 1 285 ? 0.059 10.932 38.384 1.00 33.50 285 ASN A O 1
ATOM 2382 N N . ILE A 1 286 ? 1.130 11.969 36.709 1.00 36.84 286 ILE A N 1
ATOM 2383 C CA . ILE A 1 286 ? 1.319 10.816 35.846 1.00 36.84 286 ILE A CA 1
ATOM 2384 C C . ILE A 1 286 ? 2.831 10.686 35.689 1.00 36.84 286 ILE A C 1
ATOM 2386 O O . ILE A 1 286 ? 3.449 11.493 35.005 1.00 36.84 286 ILE A O 1
ATOM 2390 N N . ASN A 1 287 ? 3.431 9.700 36.358 1.00 33.28 287 ASN A N 1
ATOM 2391 C CA . ASN A 1 287 ? 4.892 9.571 36.421 1.00 33.28 287 ASN A CA 1
ATOM 2392 C C . ASN A 1 287 ? 5.553 9.331 35.049 1.00 33.28 287 ASN A C 1
ATOM 2394 O O . ASN A 1 287 ? 6.748 9.559 34.925 1.00 33.28 287 ASN A O 1
ATOM 2398 N N . GLU A 1 288 ? 4.790 8.922 34.028 1.00 36.81 288 GLU A N 1
ATOM 2399 C CA . GLU A 1 288 ? 5.252 8.755 32.642 1.00 36.81 288 GLU A CA 1
ATOM 2400 C C . GLU A 1 288 ? 4.126 9.164 31.670 1.00 36.81 288 GLU A C 1
ATOM 2402 O O . GLU A 1 288 ? 3.510 8.341 30.992 1.00 36.81 288 GLU A O 1
ATOM 2407 N N . ALA A 1 289 ? 3.763 10.452 31.669 1.00 36.34 289 ALA A N 1
ATOM 2408 C CA . ALA A 1 289 ? 2.947 11.024 30.601 1.00 36.34 289 ALA A CA 1
ATOM 2409 C C . ALA A 1 289 ? 3.852 11.477 29.462 1.00 36.34 289 ALA A C 1
ATOM 2411 O O . ALA A 1 289 ? 4.807 12.219 29.685 1.00 36.34 289 ALA A O 1
ATOM 2412 N N . VAL A 1 290 ? 3.513 11.086 28.239 1.00 39.16 290 VAL A N 1
ATOM 2413 C CA . VAL A 1 290 ? 4.227 11.535 27.050 1.00 39.16 290 VAL A CA 1
ATOM 2414 C C . VAL A 1 290 ? 3.277 12.436 26.295 1.00 39.16 290 VAL A C 1
ATOM 2416 O O . VAL A 1 290 ? 2.334 11.981 25.644 1.00 39.16 290 VAL A O 1
ATOM 2419 N N . MET A 1 291 ? 3.497 13.743 26.425 1.00 36.09 291 MET A N 1
ATOM 2420 C CA . MET A 1 291 ? 2.927 14.673 25.462 1.00 36.09 291 MET A CA 1
ATOM 2421 C C . MET A 1 291 ? 3.585 14.393 24.125 1.00 36.09 291 MET A C 1
ATOM 2423 O O . MET A 1 291 ? 4.799 14.549 23.998 1.00 36.09 291 MET A O 1
ATOM 2427 N N . VAL A 1 292 ? 2.784 14.034 23.130 1.00 40.53 292 VAL A N 1
ATOM 2428 C CA . VAL A 1 292 ? 3.220 14.174 21.756 1.00 40.53 292 VAL A CA 1
ATOM 2429 C C . VAL A 1 292 ? 2.552 15.418 21.185 1.00 40.53 292 VAL A C 1
ATOM 2431 O O . VAL A 1 292 ? 1.346 15.462 20.926 1.00 40.53 292 VAL A O 1
ATOM 2434 N N . HIS A 1 293 ? 3.359 16.470 21.079 1.00 35.22 293 HIS A N 1
ATOM 2435 C CA . HIS A 1 293 ? 2.940 17.807 20.668 1.00 35.22 293 HIS A CA 1
ATOM 2436 C C . HIS A 1 293 ? 2.167 17.802 19.334 1.00 35.22 293 HIS A C 1
ATOM 2438 O O . HIS A 1 293 ? 2.296 16.882 18.522 1.00 35.22 293 HIS A O 1
ATOM 2444 N N . SER A 1 294 ? 1.354 18.837 19.107 1.00 39.47 294 SER A N 1
ATOM 2445 C CA . SER A 1 294 ? 0.579 19.031 17.869 1.00 39.47 294 SER A CA 1
ATOM 2446 C C . SER A 1 294 ? 1.441 19.115 16.606 1.00 39.47 294 SER A C 1
ATOM 2448 O O . SER A 1 294 ? 0.944 18.816 15.528 1.00 39.47 294 SER A O 1
ATOM 2450 N N . GLU A 1 295 ? 2.718 19.466 16.755 1.00 39.09 295 GLU A N 1
ATOM 2451 C CA . GLU A 1 295 ? 3.690 19.602 15.665 1.00 39.09 295 GLU A CA 1
ATOM 2452 C C . GLU A 1 295 ? 4.158 18.256 15.097 1.00 39.09 295 GLU A C 1
ATOM 2454 O O . GLU A 1 295 ? 4.639 18.210 13.973 1.00 39.09 295 GLU A O 1
ATOM 2459 N N . TYR A 1 296 ? 3.977 17.163 15.844 1.00 41.41 296 TYR A N 1
ATOM 2460 C CA . TYR A 1 296 ? 4.361 15.827 15.404 1.00 41.41 296 TYR A CA 1
ATOM 2461 C C . TYR A 1 296 ? 3.240 15.178 14.581 1.00 41.41 296 TYR A C 1
ATOM 2463 O O . TYR A 1 296 ? 2.086 15.099 15.024 1.00 41.41 296 TYR A O 1
ATOM 2471 N N . SER A 1 297 ? 3.576 14.642 13.417 1.00 46.25 297 SER A N 1
ATOM 2472 C CA . SER A 1 297 ? 2.750 13.726 12.627 1.00 46.25 297 SER A CA 1
ATOM 2473 C C . SER A 1 297 ? 2.299 12.511 13.458 1.00 46.25 297 SER A C 1
ATOM 2475 O O . SER A 1 297 ? 2.961 12.154 14.439 1.00 46.25 297 SER A O 1
ATOM 2477 N N . PRO A 1 298 ? 1.164 11.858 13.128 1.00 45.09 298 PRO A N 1
ATOM 2478 C CA . PRO A 1 298 ? 0.745 10.603 13.759 1.00 45.09 298 PRO A CA 1
ATOM 2479 C C . PRO A 1 298 ? 1.872 9.561 13.864 1.00 45.09 298 PRO A C 1
ATOM 2481 O O . PRO A 1 298 ? 1.990 8.921 14.913 1.00 45.09 298 PRO A O 1
ATOM 2484 N N . LEU A 1 299 ? 2.722 9.440 12.837 1.00 45.56 299 LEU A N 1
ATOM 2485 C CA . LEU A 1 299 ? 3.899 8.569 12.843 1.00 45.56 299 LEU A CA 1
ATOM 2486 C C . LEU A 1 299 ? 4.965 8.990 13.858 1.00 45.56 299 LEU A C 1
ATOM 2488 O O . LEU A 1 299 ? 5.398 8.149 14.636 1.00 45.56 299 LEU A O 1
ATOM 2492 N N . GLU A 1 300 ? 5.346 10.266 13.936 1.00 49.31 300 GLU A N 1
ATOM 2493 C CA . GLU A 1 300 ? 6.297 10.732 14.957 1.00 49.31 300 GLU A CA 1
ATOM 2494 C C . GLU A 1 300 ? 5.779 10.434 16.371 1.00 49.31 300 GLU A C 1
ATOM 2496 O O . GLU A 1 300 ? 6.555 10.090 17.266 1.00 49.31 300 GLU A O 1
ATOM 2501 N N . LYS A 1 301 ? 4.450 10.460 16.564 1.00 51.88 301 LYS A N 1
ATOM 2502 C CA . LYS A 1 301 ? 3.818 10.014 17.815 1.00 51.88 301 LYS A CA 1
ATOM 2503 C C . LYS A 1 301 ? 3.976 8.520 18.068 1.00 51.88 301 LYS A C 1
ATOM 2505 O O . LYS A 1 301 ? 4.227 8.120 19.207 1.00 51.88 301 LYS A O 1
ATOM 2510 N N . ILE A 1 302 ? 3.832 7.704 17.028 1.00 48.75 302 ILE A N 1
ATOM 2511 C CA . ILE A 1 302 ? 4.046 6.254 17.079 1.00 48.75 302 ILE A CA 1
ATOM 2512 C C . ILE A 1 302 ? 5.528 5.943 17.326 1.00 48.75 302 ILE A C 1
ATOM 2514 O O . ILE A 1 302 ? 5.828 5.124 18.184 1.00 48.75 302 ILE A O 1
ATOM 2518 N N . GLU A 1 303 ? 6.461 6.619 16.660 1.00 50.47 303 GLU A N 1
ATOM 2519 C CA . GLU A 1 303 ? 7.902 6.430 16.839 1.00 50.47 303 GLU A CA 1
ATOM 2520 C C . GLU A 1 303 ? 8.396 6.847 18.221 1.00 50.47 303 GLU A C 1
ATOM 2522 O O . GLU A 1 303 ? 9.198 6.137 18.827 1.00 50.47 303 GLU A O 1
ATOM 2527 N N . LEU A 1 304 ? 7.934 7.992 18.735 1.00 51.81 304 LEU A N 1
ATOM 2528 C CA . LEU A 1 304 ? 8.213 8.421 20.107 1.00 51.81 304 LEU A CA 1
ATOM 2529 C C . LEU A 1 304 ? 7.756 7.345 21.097 1.00 51.81 304 LEU A C 1
ATOM 2531 O O . LEU A 1 304 ? 8.504 6.997 22.008 1.00 51.81 304 LEU A O 1
ATOM 2535 N N . TRP A 1 305 ? 6.575 6.763 20.865 1.00 50.12 305 TRP A N 1
ATOM 2536 C CA . TRP A 1 305 ? 6.065 5.633 21.638 1.00 50.12 305 TRP A CA 1
ATOM 2537 C C . TRP A 1 305 ? 6.898 4.351 21.454 1.00 50.12 305 TRP A C 1
ATOM 2539 O O . TRP A 1 305 ? 7.153 3.651 22.429 1.00 50.12 305 TRP A O 1
ATOM 2549 N N . GLU A 1 306 ? 7.370 4.034 20.247 1.00 48.38 306 GLU A N 1
ATOM 2550 C CA . GLU A 1 306 ? 8.208 2.851 19.992 1.00 48.38 306 GLU A CA 1
ATOM 2551 C C . GLU A 1 306 ? 9.617 2.980 20.601 1.00 48.38 306 GLU A C 1
ATOM 2553 O O . GLU A 1 306 ? 10.190 1.987 21.053 1.00 48.38 306 GLU A O 1
ATOM 2558 N N . LYS A 1 307 ? 10.161 4.203 20.671 1.00 47.41 307 LYS A N 1
ATOM 2559 C CA . LYS A 1 307 ? 11.438 4.535 21.332 1.00 47.41 307 LYS A CA 1
ATOM 2560 C C . LYS A 1 307 ? 11.330 4.481 22.864 1.00 47.41 307 LYS A C 1
ATOM 2562 O O . LYS A 1 307 ? 12.349 4.379 23.555 1.00 47.41 307 LYS A O 1
ATOM 2567 N N . MET A 1 308 ? 10.113 4.504 23.409 1.00 46.34 308 MET A N 1
ATOM 2568 C CA . MET A 1 308 ? 9.851 4.356 24.839 1.00 46.34 308 MET A CA 1
ATOM 2569 C C . MET A 1 308 ? 9.938 2.890 25.238 1.00 46.34 308 MET A C 1
ATOM 2571 O O . MET A 1 308 ? 9.030 2.092 25.027 1.00 46.34 308 MET A O 1
ATOM 2575 N N . ARG A 1 309 ? 11.095 2.531 25.800 1.00 35.72 309 ARG A N 1
ATOM 2576 C CA . ARG A 1 309 ? 11.410 1.183 26.284 1.00 35.72 309 ARG A CA 1
ATOM 2577 C C . ARG A 1 309 ? 10.303 0.649 27.210 1.00 35.72 309 ARG A C 1
ATOM 2579 O O . ARG A 1 309 ? 10.130 1.160 28.314 1.00 35.72 309 ARG A O 1
ATOM 2586 N N . PHE A 1 310 ? 9.617 -0.410 26.775 1.00 40.44 310 PHE A N 1
ATOM 2587 C CA . PHE A 1 310 ? 8.735 -1.251 27.598 1.00 40.44 310 PHE A CA 1
ATOM 2588 C C . PHE A 1 310 ? 9.501 -2.361 28.326 1.00 40.44 310 PHE A C 1
ATOM 2590 O O . PHE A 1 310 ? 10.382 -2.975 27.685 1.00 40.44 310 PHE A O 1
#